Protein AF-A0A8E2JCQ0-F1 (afdb_monomer_lite)

pLDDT: mean 88.31, std 9.33, range [29.23, 96.5]

Organism: NCBI:txid1314670

InterPro domains:
  IPR028094 Restriction of telomere capping protein 4, C-terminal [PF14474] (74-192)
  IPR028094 Restriction of telomere capping protein 4, C-terminal [SM01312] (71-193)
  IPR039024 Restriction of telomere capping protein 4 [PTHR41391] (1-197)

Sequence (198 aa):
CPLCCEPVDETHLYTFVAAHPRMNIRMQSKFCHEHKKRSAALRYTELGYPVIQWHKLESRMQAHWPHVEAVLAGTTPSYFRDRLEKKVAKGEERTLFSTIMTDEFKSSTTGYFGPRGARTMMESITKQFAPQIRRLAPTDPLIASGGVSNFVQAVLVPELASRLVGEDMGVGGERARELLGESGRIGNLVNEEEDDAI

Structure (mmCIF, N/CA/C/O backbone):
data_AF-A0A8E2JCQ0-F1
#
_entry.id   AF-A0A8E2JCQ0-F1
#
loop_
_atom_site.group_PDB
_atom_site.id
_atom_site.type_symbol
_atom_site.label_atom_id
_atom_site.label_alt_id
_atom_site.label_comp_id
_atom_site.label_asym_id
_atom_site.label_entity_id
_atom_site.label_seq_id
_atom_site.pdbx_PDB_ins_code
_atom_site.Cartn_x
_atom_site.Cartn_y
_atom_site.Cartn_z
_atom_site.occupancy
_atom_site.B_iso_or_equiv
_atom_site.auth_seq_id
_atom_site.auth_comp_id
_atom_site.auth_asym_id
_atom_site.auth_atom_id
_atom_site.pdbx_PDB_model_num
ATOM 1 N N . CYS A 1 1 ? 23.043 -2.854 -17.349 1.00 84.75 1 CYS A N 1
ATOM 2 C CA . CYS A 1 1 ? 22.794 -1.436 -17.000 1.00 84.75 1 CYS A CA 1
ATOM 3 C C . CYS A 1 1 ? 24.027 -0.873 -16.292 1.00 84.75 1 CYS A C 1
ATOM 5 O O . CYS A 1 1 ? 24.517 -1.551 -15.397 1.00 84.75 1 CYS A O 1
ATOM 7 N N . PRO A 1 2 ? 24.524 0.330 -16.639 1.00 82.38 2 PRO A N 1
ATOM 8 C CA . PRO A 1 2 ? 25.720 0.908 -16.012 1.00 82.38 2 PRO A CA 1
ATOM 9 C C . PRO A 1 2 ? 25.553 1.263 -14.523 1.00 82.38 2 PRO A C 1
ATOM 11 O O . PRO A 1 2 ? 26.554 1.418 -13.837 1.00 82.38 2 PRO A O 1
ATOM 14 N N . LEU A 1 3 ? 24.317 1.380 -14.016 1.00 86.62 3 LEU A N 1
ATOM 15 C CA . LEU A 1 3 ? 24.061 1.734 -12.613 1.00 86.62 3 LEU A CA 1
ATOM 16 C C . LEU A 1 3 ? 23.713 0.546 -11.713 1.00 86.62 3 LEU A C 1
ATOM 18 O O . LEU A 1 3 ? 24.193 0.485 -10.589 1.00 86.62 3 LEU A O 1
ATOM 22 N N . CYS A 1 4 ? 22.856 -0.374 -12.164 1.00 88.25 4 CYS A N 1
ATOM 23 C CA . CYS A 1 4 ? 22.416 -1.512 -11.342 1.00 88.25 4 CYS A CA 1
ATOM 24 C C . CYS A 1 4 ? 23.046 -2.851 -11.739 1.00 88.25 4 CYS A C 1
ATOM 26 O O . CYS A 1 4 ? 22.753 -3.855 -11.104 1.00 88.25 4 CYS A O 1
ATOM 28 N N . CYS A 1 5 ? 23.875 -2.885 -12.789 1.00 87.25 5 CYS A N 1
ATOM 29 C CA . CYS A 1 5 ? 24.520 -4.099 -13.306 1.00 87.25 5 CYS A CA 1
ATOM 30 C C . CYS A 1 5 ? 23.560 -5.221 -13.759 1.00 87.25 5 CYS A C 1
ATOM 32 O O . CYS A 1 5 ? 24.012 -6.316 -14.074 1.00 87.25 5 CYS A O 1
ATOM 34 N N . GLU A 1 6 ? 22.257 -4.951 -13.867 1.00 89.12 6 GLU A N 1
ATOM 35 C CA . GLU A 1 6 ? 21.265 -5.915 -14.357 1.00 89.12 6 GLU A CA 1
ATOM 36 C C . GLU A 1 6 ? 21.278 -6.020 -15.895 1.00 89.12 6 GLU A C 1
ATOM 38 O O . GLU A 1 6 ? 21.654 -5.048 -16.577 1.00 89.12 6 GLU A O 1
ATOM 43 N N . PRO A 1 7 ? 20.880 -7.180 -16.460 1.00 88.25 7 PRO A N 1
ATOM 44 C CA . PRO A 1 7 ? 20.719 -7.343 -17.901 1.00 88.25 7 PRO A CA 1
ATOM 45 C C . PRO A 1 7 ? 19.658 -6.378 -18.439 1.00 88.25 7 PRO A C 1
ATOM 47 O O . PRO A 1 7 ? 18.670 -6.071 -17.772 1.00 88.25 7 PRO A O 1
ATOM 50 N N . VAL A 1 8 ? 19.886 -5.873 -19.649 1.00 90.00 8 VAL A N 1
ATOM 51 C CA . VAL A 1 8 ? 19.006 -4.907 -20.317 1.00 90.00 8 VAL A CA 1
ATOM 52 C C . VAL A 1 8 ? 18.671 -5.395 -21.713 1.00 90.00 8 VAL A C 1
ATOM 54 O O . VAL A 1 8 ? 19.481 -6.072 -22.338 1.00 90.00 8 VAL A O 1
ATOM 57 N N . ASP A 1 9 ? 17.496 -5.012 -22.202 1.00 89.12 9 ASP A N 1
ATOM 58 C CA . ASP A 1 9 ? 17.120 -5.219 -23.597 1.00 89.12 9 ASP A CA 1
ATOM 59 C C . ASP A 1 9 ? 18.086 -4.463 -24.528 1.00 89.12 9 ASP A C 1
ATOM 61 O O . ASP A 1 9 ? 18.274 -3.247 -24.396 1.00 89.12 9 ASP A O 1
ATOM 65 N N . GLU A 1 10 ? 18.716 -5.185 -25.457 1.00 86.94 10 GLU A N 1
ATOM 66 C CA . GLU A 1 10 ? 19.744 -4.636 -26.351 1.00 86.94 10 GLU A CA 1
ATOM 67 C C . GLU A 1 10 ? 19.177 -3.548 -27.267 1.00 86.94 10 GLU A C 1
ATOM 69 O O . GLU A 1 10 ? 19.801 -2.500 -27.457 1.00 86.94 10 GLU A O 1
ATOM 74 N N . THR A 1 11 ? 17.959 -3.753 -27.773 1.00 89.12 11 THR A N 1
ATOM 75 C CA . THR A 1 11 ? 17.267 -2.787 -28.636 1.00 89.12 11 THR A CA 1
ATOM 76 C C . THR A 1 11 ? 17.012 -1.480 -27.886 1.00 89.12 11 THR A C 1
ATOM 78 O O . THR A 1 11 ? 17.243 -0.385 -28.410 1.00 89.12 11 THR A O 1
ATOM 81 N N . HIS A 1 12 ? 16.582 -1.568 -26.628 1.00 87.69 12 HIS A N 1
ATOM 82 C CA . HIS A 1 12 ? 16.392 -0.410 -25.768 1.00 87.69 12 HIS A CA 1
ATOM 83 C C . HIS A 1 12 ? 17.700 0.329 -25.480 1.00 87.69 12 HIS A C 1
ATOM 85 O O . HIS A 1 12 ? 17.736 1.555 -25.575 1.00 87.69 12 HIS A O 1
ATOM 91 N N . LEU A 1 13 ? 18.776 -0.396 -25.161 1.00 87.31 13 LEU A N 1
ATOM 92 C CA . LEU A 1 13 ? 20.086 0.210 -24.927 1.00 87.31 13 LEU A CA 1
ATOM 93 C C . LEU A 1 13 ? 20.577 0.958 -26.172 1.00 87.31 13 LEU A C 1
ATOM 95 O O . LEU A 1 13 ? 20.980 2.117 -26.073 1.00 87.31 13 LEU A O 1
ATOM 99 N N . TYR A 1 14 ? 20.497 0.322 -27.342 1.00 88.12 14 TYR A N 1
ATOM 100 C CA . TYR A 1 14 ? 20.937 0.913 -28.603 1.00 88.12 14 TYR A CA 1
ATOM 101 C C . TYR A 1 14 ? 20.155 2.188 -28.943 1.00 88.12 14 TYR A C 1
ATOM 103 O O . TYR A 1 14 ? 20.747 3.236 -29.202 1.00 88.12 14 TYR A O 1
ATOM 111 N N . THR A 1 15 ? 18.821 2.125 -28.878 1.00 89.19 15 THR A N 1
ATOM 112 C CA . THR A 1 15 ? 17.949 3.281 -29.151 1.00 89.19 15 THR A CA 1
ATOM 113 C C . THR A 1 15 ? 18.172 4.424 -28.159 1.00 89.19 15 THR A C 1
ATOM 115 O O . THR A 1 15 ? 18.208 5.588 -28.563 1.00 89.19 15 THR A O 1
ATOM 118 N N . PHE A 1 16 ? 18.391 4.118 -26.877 1.00 87.31 16 PHE A N 1
ATOM 119 C CA . PHE A 1 16 ? 18.648 5.132 -25.855 1.00 87.31 16 PHE A CA 1
ATOM 120 C C . PHE A 1 16 ? 19.993 5.841 -26.065 1.00 87.31 16 PHE A C 1
ATOM 122 O O . PHE A 1 16 ? 20.051 7.070 -25.984 1.00 87.31 16 PHE A O 1
ATOM 129 N N . VAL A 1 17 ? 21.058 5.088 -26.368 1.00 87.56 17 VAL A N 1
ATOM 130 C CA . VAL A 1 17 ? 22.399 5.633 -26.647 1.00 87.56 17 VAL A CA 1
ATOM 131 C C . VAL A 1 17 ? 22.407 6.457 -27.936 1.00 87.56 17 VAL A C 1
ATOM 133 O O . VAL A 1 17 ? 23.018 7.523 -27.964 1.00 87.56 17 VAL A O 1
ATOM 136 N N . ALA A 1 18 ? 21.687 6.019 -28.975 1.00 87.81 18 ALA A N 1
ATOM 137 C CA . ALA A 1 18 ? 21.538 6.779 -30.216 1.00 87.81 18 ALA A CA 1
ATOM 138 C C . ALA A 1 18 ? 20.861 8.143 -29.985 1.00 87.81 18 ALA A C 1
ATOM 140 O O . ALA A 1 18 ? 21.289 9.148 -30.552 1.00 87.81 18 ALA A O 1
ATOM 141 N N . ALA A 1 19 ? 19.846 8.198 -29.115 1.00 86.50 19 ALA A N 1
ATOM 142 C CA . ALA A 1 19 ? 19.171 9.442 -28.742 1.00 86.50 19 ALA A CA 1
ATOM 143 C C . ALA A 1 19 ? 19.986 10.319 -27.767 1.00 86.50 19 ALA A C 1
ATOM 145 O O . ALA A 1 19 ? 19.810 11.537 -27.743 1.00 86.50 19 ALA A O 1
ATOM 146 N N . HIS A 1 20 ? 20.888 9.727 -26.974 1.00 83.94 20 HIS A N 1
ATOM 147 C CA . HIS A 1 20 ? 21.677 10.426 -25.952 1.00 83.94 20 HIS A CA 1
ATOM 148 C C . HIS A 1 20 ? 23.169 10.040 -26.024 1.00 83.94 20 HIS A C 1
ATOM 150 O O . HIS A 1 20 ? 23.660 9.304 -25.163 1.00 83.94 20 HIS A O 1
ATOM 156 N N . PRO A 1 21 ? 23.941 10.591 -26.986 1.00 76.56 21 PRO A N 1
ATOM 157 C CA . PRO A 1 21 ? 25.343 10.209 -27.208 1.00 76.56 21 PRO A CA 1
ATOM 158 C C .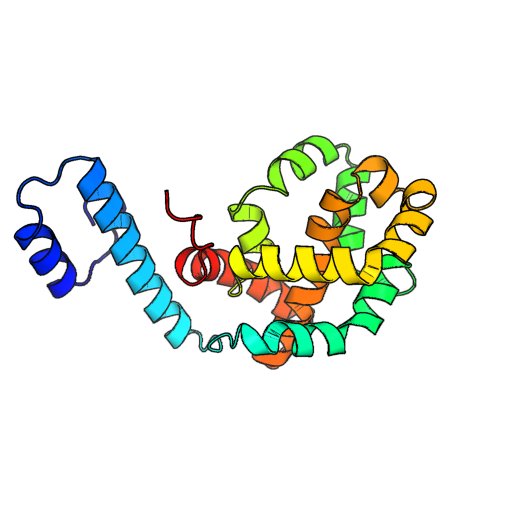 PRO A 1 21 ? 26.272 10.466 -26.010 1.00 76.56 21 PRO A C 1
ATOM 160 O O . PRO A 1 21 ? 27.333 9.858 -25.890 1.00 76.56 21 PRO A O 1
ATOM 163 N N . ARG A 1 22 ? 25.890 11.382 -25.107 1.00 80.56 22 ARG A N 1
ATOM 164 C CA . ARG A 1 22 ? 26.590 11.652 -23.844 1.00 80.56 22 ARG A CA 1
ATOM 165 C C . ARG A 1 22 ? 25.758 11.162 -22.660 1.00 80.56 22 ARG A C 1
ATOM 167 O O . ARG A 1 22 ? 24.903 11.885 -22.151 1.00 80.56 22 ARG A O 1
ATOM 174 N N . MET A 1 23 ? 26.063 9.960 -22.174 1.00 77.81 23 MET A N 1
ATOM 175 C CA . MET A 1 23 ? 25.462 9.398 -20.960 1.00 77.81 23 MET A CA 1
ATOM 176 C C . MET A 1 23 ? 26.075 9.992 -19.682 1.00 77.81 23 MET A C 1
ATOM 178 O O . MET A 1 23 ? 26.856 9.347 -18.981 1.00 77.81 23 MET A O 1
ATOM 182 N N . ASN A 1 24 ? 25.711 11.234 -19.356 1.00 86.94 24 ASN A N 1
ATOM 183 C CA . ASN A 1 24 ? 25.977 11.786 -18.024 1.00 86.94 24 ASN A CA 1
ATOM 184 C C . ASN A 1 24 ? 25.185 11.023 -16.938 1.00 86.94 24 ASN A C 1
ATOM 186 O O . ASN A 1 24 ? 24.293 10.232 -17.250 1.00 86.94 24 ASN A O 1
ATOM 190 N N . ILE A 1 25 ? 25.485 11.272 -15.658 1.00 86.75 25 ILE A N 1
ATOM 191 C CA . ILE A 1 25 ? 24.853 10.569 -14.524 1.00 86.75 25 ILE A CA 1
ATOM 192 C C . ILE A 1 25 ? 23.317 10.630 -14.602 1.00 86.75 25 ILE A C 1
ATOM 194 O O . ILE A 1 25 ? 22.659 9.611 -14.427 1.00 86.75 25 ILE A O 1
ATOM 198 N N . ARG A 1 26 ? 22.737 11.784 -14.963 1.00 87.31 26 ARG A N 1
ATOM 199 C CA . ARG A 1 26 ? 21.279 11.946 -15.112 1.00 87.31 26 ARG A CA 1
ATOM 200 C C . ARG A 1 26 ? 20.699 11.027 -16.192 1.00 87.31 26 ARG A C 1
ATOM 202 O O . ARG A 1 26 ? 19.647 10.429 -15.982 1.00 87.31 26 ARG A O 1
ATOM 209 N N . MET A 1 27 ? 21.366 10.906 -17.338 1.00 87.31 27 MET A N 1
ATOM 210 C CA . MET A 1 27 ? 20.931 10.014 -18.418 1.00 87.31 27 MET A CA 1
ATOM 211 C C . MET A 1 27 ? 21.094 8.542 -18.042 1.00 87.31 27 MET A C 1
ATOM 213 O O . MET A 1 27 ? 20.217 7.741 -18.350 1.00 87.31 27 MET A O 1
ATOM 217 N N . GLN A 1 28 ? 22.158 8.190 -17.317 1.00 88.06 28 GLN A N 1
ATOM 218 C CA . GLN A 1 28 ? 22.329 6.835 -16.788 1.00 88.06 28 GLN A CA 1
ATOM 219 C C . GLN A 1 28 ? 21.225 6.484 -15.782 1.00 88.06 28 GLN A C 1
ATOM 221 O O . GLN A 1 28 ? 20.685 5.382 -15.845 1.00 88.06 28 GLN A O 1
ATOM 226 N N . SER A 1 29 ? 20.837 7.416 -14.902 1.00 88.75 29 SER A N 1
ATOM 227 C CA . SER A 1 29 ? 19.707 7.245 -13.977 1.00 88.75 29 SER A CA 1
ATOM 228 C C . SER A 1 29 ? 18.390 7.067 -14.722 1.00 88.75 29 SER A C 1
ATOM 230 O O . SER A 1 29 ? 17.637 6.154 -14.398 1.00 88.75 29 SER A O 1
ATOM 232 N N . LYS A 1 30 ? 18.146 7.870 -15.765 1.00 89.06 30 LYS A N 1
ATOM 233 C CA . LYS A 1 30 ? 16.957 7.745 -16.616 1.00 89.06 30 LYS A CA 1
ATOM 234 C C . LYS A 1 30 ? 16.896 6.383 -17.316 1.00 89.06 30 LYS A C 1
ATOM 236 O O . LYS A 1 30 ? 15.887 5.697 -17.212 1.00 89.06 30 LYS A O 1
ATOM 241 N N . PHE A 1 31 ? 17.987 5.948 -17.945 1.00 90.69 31 PHE A N 1
ATOM 242 C CA . PHE A 1 31 ? 18.073 4.615 -18.547 1.00 90.69 31 PHE A CA 1
ATOM 243 C C . PHE A 1 31 ? 17.888 3.500 -17.508 1.00 90.69 31 PHE A C 1
ATOM 245 O O . PHE A 1 31 ? 17.235 2.485 -17.759 1.00 90.69 31 PHE A O 1
ATOM 252 N N . CYS A 1 32 ? 18.457 3.683 -16.313 1.00 90.12 32 CYS A N 1
ATOM 253 C CA . CYS A 1 32 ? 18.298 2.742 -15.214 1.00 90.12 32 CYS A CA 1
ATOM 254 C C . CYS A 1 32 ? 16.822 2.596 -14.811 1.00 90.12 32 CYS A C 1
ATOM 256 O O . CYS A 1 32 ? 16.338 1.483 -14.635 1.00 90.12 32 CYS A O 1
ATOM 258 N N . HIS A 1 33 ? 16.098 3.710 -14.731 1.00 89.31 33 HIS A N 1
ATOM 259 C CA . HIS A 1 33 ? 14.664 3.719 -14.455 1.00 89.31 33 HIS A CA 1
ATOM 260 C C . HIS A 1 33 ? 13.854 3.044 -15.568 1.00 89.31 33 HIS A C 1
ATOM 262 O O . HIS A 1 33 ? 13.066 2.137 -15.307 1.00 89.31 33 HIS A O 1
ATOM 268 N N . GLU A 1 34 ? 14.098 3.422 -16.826 1.00 89.19 34 GLU A N 1
ATOM 269 C CA . GLU A 1 34 ? 13.345 2.919 -17.981 1.00 89.19 34 GLU A CA 1
ATOM 270 C C . GLU A 1 34 ? 13.495 1.404 -18.174 1.00 89.19 34 GLU A C 1
ATOM 272 O O . GLU A 1 34 ? 12.488 0.711 -18.351 1.00 89.19 34 GLU A O 1
ATOM 277 N N . HIS A 1 35 ? 14.713 0.851 -18.094 1.00 91.25 35 HIS A N 1
ATOM 278 C CA . HIS A 1 35 ? 14.871 -0.599 -18.242 1.00 91.25 35 HIS A CA 1
ATOM 279 C C . HIS A 1 35 ? 14.278 -1.361 -17.048 1.00 91.25 35 HIS A C 1
ATOM 281 O O . HIS A 1 35 ? 13.688 -2.417 -17.258 1.00 91.25 35 HIS A O 1
ATOM 287 N N . LYS A 1 36 ? 14.360 -0.829 -15.817 1.00 89.94 36 LYS A N 1
ATOM 288 C CA . LYS A 1 36 ? 13.708 -1.442 -14.648 1.00 89.94 36 LYS A CA 1
ATOM 289 C C . LYS A 1 36 ? 12.199 -1.491 -14.818 1.00 89.94 36 LYS A C 1
ATOM 291 O O . LYS A 1 36 ? 11.599 -2.523 -14.533 1.00 89.94 36 LYS A O 1
ATOM 296 N N . LYS A 1 37 ? 11.594 -0.422 -15.339 1.00 89.81 37 LYS A N 1
ATOM 297 C CA . LYS A 1 37 ? 10.161 -0.372 -15.648 1.00 89.81 37 LYS A CA 1
ATOM 298 C C . LYS A 1 37 ? 9.765 -1.416 -16.694 1.00 89.81 37 LYS A C 1
ATOM 300 O O . LYS A 1 37 ? 8.773 -2.116 -16.511 1.00 89.81 37 LYS A O 1
ATOM 305 N N . ARG A 1 38 ? 10.573 -1.595 -17.745 1.00 89.62 38 ARG A N 1
ATOM 306 C CA . ARG A 1 38 ? 10.363 -2.650 -18.757 1.00 89.62 38 ARG A CA 1
ATOM 307 C C . ARG A 1 38 ? 10.477 -4.052 -18.160 1.00 89.62 38 ARG A C 1
ATOM 309 O O . ARG A 1 38 ? 9.570 -4.858 -18.338 1.00 89.62 38 ARG A O 1
ATOM 316 N N . SER A 1 39 ? 11.545 -4.326 -17.414 1.00 90.56 39 SER A N 1
ATOM 317 C CA . SER A 1 39 ? 11.737 -5.612 -16.735 1.00 90.56 39 SER A CA 1
ATOM 318 C C . SER A 1 39 ? 10.609 -5.898 -15.741 1.00 90.56 39 SER A C 1
ATOM 320 O O . SER A 1 39 ? 10.127 -7.023 -15.663 1.00 90.56 39 SER A O 1
ATOM 322 N N . ALA A 1 40 ? 10.138 -4.882 -15.014 1.00 89.81 40 ALA A N 1
ATOM 323 C CA . ALA A 1 40 ? 9.001 -5.008 -14.112 1.00 89.81 40 ALA A CA 1
ATOM 324 C C . ALA A 1 40 ? 7.701 -5.320 -14.864 1.00 89.81 40 ALA A C 1
ATOM 326 O O . ALA A 1 40 ? 6.965 -6.191 -14.419 1.00 89.81 40 ALA A O 1
ATOM 327 N N . ALA A 1 41 ? 7.436 -4.686 -16.011 1.00 89.00 41 ALA A N 1
ATOM 328 C CA . ALA A 1 41 ? 6.255 -4.968 -16.831 1.00 89.00 41 ALA A CA 1
ATOM 329 C C . ALA A 1 41 ? 6.256 -6.397 -17.412 1.00 89.00 41 ALA A C 1
ATOM 331 O O . ALA A 1 41 ? 5.213 -7.056 -17.444 1.00 89.00 41 A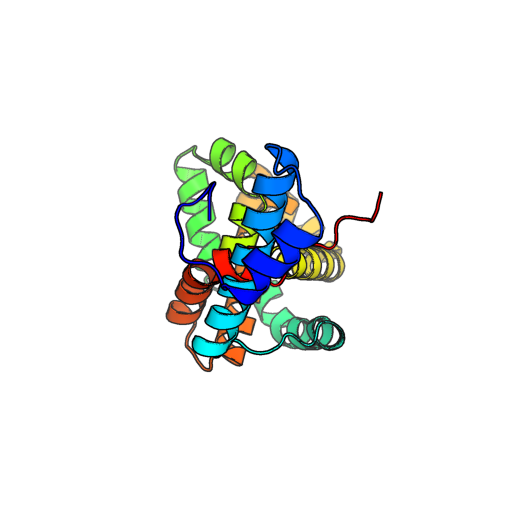LA A O 1
ATOM 332 N N . LEU A 1 42 ? 7.427 -6.905 -17.812 1.00 89.56 42 LEU A N 1
ATOM 333 C CA . LEU A 1 42 ? 7.580 -8.303 -18.228 1.00 89.56 42 LEU A CA 1
ATOM 334 C C . LEU A 1 42 ? 7.268 -9.247 -17.065 1.00 89.56 42 LEU A C 1
ATOM 336 O O . LEU A 1 42 ? 6.369 -10.076 -17.176 1.00 89.56 42 LEU A O 1
ATOM 340 N N . ARG A 1 43 ? 7.913 -9.039 -15.910 1.00 90.50 43 ARG A N 1
ATOM 341 C CA . ARG A 1 43 ? 7.669 -9.850 -14.707 1.00 90.50 43 ARG A CA 1
ATOM 342 C C . ARG A 1 43 ? 6.226 -9.766 -14.216 1.00 90.50 43 ARG A C 1
ATOM 344 O O . ARG A 1 43 ? 5.697 -10.757 -13.733 1.00 90.50 43 ARG A O 1
ATOM 351 N N . TYR A 1 44 ? 5.583 -8.607 -14.340 1.00 90.81 44 TYR A N 1
ATOM 352 C CA . TYR A 1 44 ? 4.169 -8.416 -14.010 1.00 90.81 44 TYR A CA 1
ATOM 353 C C . TYR A 1 44 ? 3.283 -9.371 -14.815 1.00 90.81 44 TYR A C 1
ATOM 355 O O . TYR A 1 44 ? 2.390 -10.011 -14.265 1.00 90.81 44 TYR A O 1
ATOM 363 N N . THR A 1 45 ? 3.584 -9.495 -16.109 1.00 91.06 45 THR A N 1
ATOM 364 C CA . THR A 1 45 ? 2.872 -10.379 -17.034 1.00 91.06 45 THR A CA 1
ATOM 365 C C . THR A 1 45 ? 3.203 -11.849 -16.767 1.00 91.06 45 THR A C 1
ATOM 367 O O . THR A 1 45 ? 2.297 -12.673 -16.711 1.00 91.06 45 THR A O 1
ATOM 370 N N . GLU A 1 46 ? 4.479 -12.184 -16.542 1.00 91.62 46 GLU A N 1
ATOM 371 C CA . GLU A 1 46 ? 4.932 -13.551 -16.221 1.00 91.62 46 GLU A CA 1
ATOM 372 C C . GLU A 1 46 ? 4.316 -14.093 -14.925 1.00 91.62 46 GLU A C 1
ATOM 374 O O . GLU A 1 46 ? 3.975 -15.270 -14.845 1.00 91.62 46 GLU A O 1
ATOM 379 N N . LEU A 1 47 ? 4.153 -13.233 -13.914 1.00 89.62 47 LEU A N 1
ATOM 380 C CA . LEU A 1 47 ? 3.522 -13.575 -12.635 1.00 89.62 47 LEU A CA 1
ATOM 381 C C . LEU A 1 47 ? 1.987 -13.596 -12.711 1.00 89.62 47 LEU A C 1
ATOM 383 O O . LEU A 1 47 ? 1.336 -13.950 -11.730 1.00 89.62 47 LEU A O 1
ATOM 387 N N . GLY A 1 48 ? 1.411 -13.234 -13.861 1.00 90.25 48 GLY A N 1
ATOM 388 C CA . GLY A 1 48 ? -0.027 -13.288 -14.101 1.00 90.25 48 GLY A CA 1
ATOM 389 C C . GLY A 1 48 ? -0.833 -12.236 -13.340 1.00 90.25 48 GLY A C 1
ATOM 390 O O . GLY A 1 48 ? -2.020 -12.452 -13.102 1.00 90.25 48 GLY A O 1
ATOM 391 N N . TYR A 1 49 ? -0.227 -11.110 -12.945 1.00 91.69 49 TYR A N 1
ATOM 392 C CA . TYR A 1 49 ? -0.976 -10.039 -12.288 1.00 91.69 49 TYR A CA 1
ATOM 393 C C . TYR A 1 49 ? -1.979 -9.400 -13.263 1.00 91.69 49 TYR A C 1
ATOM 395 O O . TYR A 1 49 ? -1.661 -9.186 -14.438 1.00 91.69 49 TYR A O 1
ATOM 403 N N . PRO A 1 50 ? -3.201 -9.080 -12.809 1.00 91.31 50 PRO A N 1
ATOM 404 C CA . PRO A 1 50 ? -4.249 -8.592 -13.694 1.00 91.31 50 PRO A CA 1
ATOM 405 C C . PRO A 1 50 ? -4.010 -7.143 -14.104 1.00 91.31 50 PRO A C 1
ATOM 407 O O . PRO A 1 50 ? -3.654 -6.300 -13.288 1.00 91.31 50 PRO A O 1
ATOM 410 N N . VAL A 1 51 ? -4.327 -6.800 -15.351 1.00 89.06 51 VAL A N 1
ATOM 411 C CA . VAL A 1 51 ? -4.326 -5.396 -15.783 1.00 89.06 51 VAL A CA 1
ATOM 412 C C . VAL A 1 51 ? -5.399 -4.617 -15.014 1.00 89.06 51 VAL A C 1
ATOM 414 O O . VAL A 1 51 ? -6.600 -4.860 -15.165 1.00 89.06 51 VAL A O 1
ATOM 417 N N . ILE A 1 52 ? -4.967 -3.656 -14.194 1.00 89.50 52 ILE A N 1
ATOM 418 C CA . ILE A 1 52 ? -5.85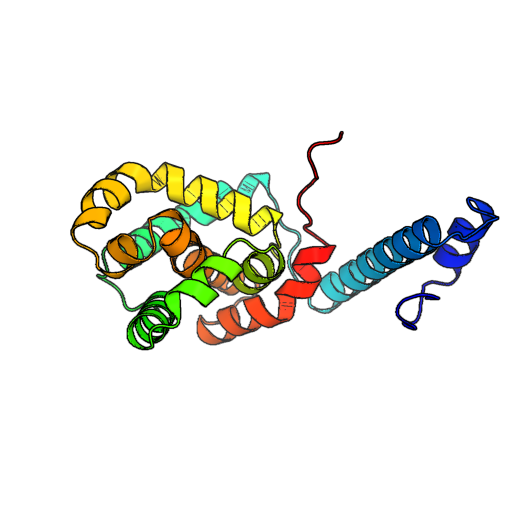7 -2.885 -13.322 1.00 89.50 52 ILE A CA 1
ATOM 419 C C . ILE A 1 52 ? -6.726 -1.938 -14.154 1.00 89.50 52 ILE A C 1
ATOM 421 O O . ILE A 1 52 ? -6.258 -0.978 -14.766 1.00 89.50 52 ILE A O 1
ATOM 425 N N . GLN A 1 53 ? -8.037 -2.166 -14.114 1.00 90.69 53 GLN A N 1
ATOM 426 C CA . GLN A 1 53 ? -9.028 -1.252 -14.676 1.00 90.69 53 GLN A CA 1
ATOM 427 C C . GLN A 1 53 ? -9.343 -0.149 -13.658 1.00 90.69 53 GLN A C 1
ATOM 429 O O . GLN A 1 53 ? -10.323 -0.243 -12.922 1.00 90.69 53 GLN A O 1
ATOM 434 N N . TRP A 1 54 ? -8.516 0.901 -13.620 1.00 89.31 54 TRP A N 1
ATOM 435 C CA . TRP A 1 54 ? -8.607 1.992 -12.633 1.00 89.31 54 TRP A CA 1
ATOM 436 C C . TRP A 1 54 ? -10.007 2.606 -12.503 1.00 89.31 54 TRP A C 1
ATOM 438 O O . TRP A 1 54 ? -10.474 2.841 -11.395 1.00 89.31 54 TRP A O 1
ATOM 448 N N . HIS A 1 55 ? -10.718 2.779 -13.618 1.00 88.69 55 HIS A N 1
ATOM 449 C CA . HIS A 1 55 ? -12.085 3.311 -13.637 1.00 88.69 55 HIS A CA 1
ATOM 450 C C . HIS A 1 55 ? -13.123 2.408 -12.941 1.00 88.69 55 HIS A C 1
ATOM 452 O O . HIS A 1 55 ? -14.173 2.892 -12.540 1.00 88.69 55 HIS A O 1
ATOM 458 N N . LYS A 1 56 ? -12.849 1.104 -12.788 1.00 91.00 56 LYS A N 1
ATOM 459 C CA . LYS A 1 56 ? -13.707 0.153 -12.054 1.00 91.00 56 LYS A CA 1
ATOM 460 C C . LYS A 1 56 ? -13.236 -0.096 -10.627 1.00 91.00 56 LYS A C 1
ATOM 462 O O . LYS A 1 56 ? -13.941 -0.765 -9.873 1.00 91.00 56 LYS A O 1
ATOM 467 N N . LEU A 1 57 ? -12.053 0.398 -10.257 1.00 91.00 57 LEU A N 1
ATOM 468 C CA . LEU A 1 57 ? -11.472 0.135 -8.944 1.00 91.00 57 LEU A CA 1
ATOM 469 C C . LEU A 1 57 ? -12.394 0.639 -7.831 1.00 91.00 57 LEU A C 1
ATOM 471 O O . LEU A 1 57 ? -12.591 -0.073 -6.856 1.00 91.00 57 LEU A O 1
ATOM 475 N N . GLU A 1 58 ? -13.038 1.796 -8.006 1.00 89.94 58 GLU A N 1
ATOM 476 C CA . GLU A 1 58 ? -13.996 2.327 -7.028 1.00 89.94 58 GLU A CA 1
ATOM 477 C C . GLU A 1 58 ? -15.162 1.367 -6.763 1.00 89.94 58 GLU A C 1
ATOM 479 O O . GLU A 1 58 ? -15.433 1.036 -5.609 1.00 89.94 58 GLU A O 1
ATOM 484 N N . SER A 1 59 ? -15.796 0.834 -7.809 1.00 91.94 59 SER A N 1
ATOM 485 C CA . SER A 1 59 ? -16.882 -0.144 -7.661 1.00 91.94 59 SER A CA 1
ATOM 486 C C . SER A 1 59 ? -16.414 -1.441 -6.998 1.00 91.94 59 SER A C 1
ATOM 488 O O . SER A 1 59 ? -17.143 -2.020 -6.195 1.00 91.94 59 SER A O 1
ATOM 490 N N . ARG A 1 60 ? -15.185 -1.889 -7.289 1.00 94.50 60 ARG A N 1
ATOM 491 C CA . ARG A 1 60 ? -14.594 -3.058 -6.619 1.00 94.50 60 ARG A CA 1
ATOM 492 C C . ARG A 1 60 ? -14.370 -2.798 -5.134 1.00 94.50 60 ARG A C 1
ATOM 494 O O . ARG A 1 60 ? -14.702 -3.640 -4.311 1.00 94.50 60 ARG A O 1
ATOM 501 N N . MET A 1 61 ? -13.846 -1.626 -4.783 1.00 94.69 61 MET A N 1
ATOM 502 C CA . MET A 1 61 ? -13.639 -1.242 -3.389 1.00 94.69 61 MET A CA 1
ATOM 503 C C . MET A 1 61 ? -14.965 -1.172 -2.621 1.00 94.69 61 MET A C 1
ATOM 505 O O . MET A 1 61 ? -15.040 -1.644 -1.489 1.00 94.69 61 MET A O 1
ATOM 509 N N . GLN A 1 62 ? -16.029 -0.670 -3.258 1.00 94.00 62 GLN A N 1
ATOM 510 C CA . GLN A 1 62 ? -17.362 -0.589 -2.656 1.00 94.00 62 GLN A CA 1
ATOM 511 C C . GLN A 1 62 ? -17.915 -1.942 -2.203 1.00 94.00 62 GLN A C 1
ATOM 513 O O . GLN A 1 62 ? -18.540 -2.015 -1.144 1.00 94.00 62 GLN A O 1
ATOM 518 N N . ALA A 1 63 ? -17.632 -3.017 -2.942 1.00 95.19 63 ALA A N 1
ATOM 519 C CA . ALA A 1 63 ? -18.032 -4.368 -2.549 1.00 95.19 63 ALA A CA 1
ATOM 520 C C . ALA A 1 63 ? -17.420 -4.806 -1.200 1.00 95.19 63 ALA A C 1
ATOM 522 O O . ALA A 1 63 ? -17.997 -5.638 -0.501 1.00 95.19 63 ALA A O 1
ATOM 523 N N . HIS A 1 64 ? -16.293 -4.207 -0.795 1.00 95.88 64 HIS A N 1
ATOM 524 C CA . HIS A 1 64 ? -15.564 -4.531 0.438 1.00 95.88 64 HIS A CA 1
ATOM 525 C C . HIS A 1 64 ? -15.809 -3.560 1.595 1.00 95.88 64 HIS A C 1
ATOM 527 O O . HIS A 1 64 ? -15.308 -3.790 2.698 1.00 95.88 64 HIS A O 1
ATOM 533 N N . TRP A 1 65 ? -16.602 -2.502 1.401 1.00 95.44 65 TRP A N 1
ATOM 534 C CA . TRP A 1 65 ? -16.925 -1.531 2.455 1.00 95.44 65 TRP A CA 1
ATOM 535 C C . TRP A 1 65 ? -17.484 -2.131 3.743 1.00 95.44 65 TRP A C 1
ATOM 537 O O . TRP A 1 65 ? -17.003 -1.719 4.799 1.00 95.44 65 TRP A O 1
ATOM 547 N N . PRO A 1 66 ? -18.383 -3.134 3.717 1.00 95.81 66 PRO A N 1
ATOM 548 C CA . PRO A 1 66 ? -18.850 -3.760 4.953 1.00 95.81 66 PRO A CA 1
ATOM 549 C C . PRO A 1 66 ? -17.709 -4.361 5.783 1.00 95.81 66 PRO A C 1
ATOM 551 O O . PRO A 1 66 ? -17.715 -4.282 7.009 1.00 95.81 66 PRO A O 1
ATOM 554 N N . HIS A 1 67 ? -16.693 -4.930 5.127 1.00 94.56 67 HIS A N 1
ATOM 555 C CA . HIS A 1 67 ? -15.540 -5.470 5.835 1.00 94.56 67 HIS A CA 1
ATOM 556 C C . HIS A 1 67 ? -14.614 -4.374 6.366 1.00 94.56 67 HIS A C 1
ATOM 558 O O . HIS A 1 67 ? -14.188 -4.448 7.516 1.00 94.56 67 HIS A O 1
ATOM 564 N N . VAL A 1 68 ? -14.315 -3.354 5.556 1.00 96.06 68 VAL A N 1
ATOM 565 C CA . VAL A 1 68 ? -13.479 -2.220 5.989 1.00 96.06 68 VAL A CA 1
ATOM 566 C C . VAL A 1 68 ? -14.121 -1.509 7.183 1.00 96.06 68 VAL A C 1
ATOM 568 O O . VAL A 1 68 ? -13.427 -1.164 8.138 1.0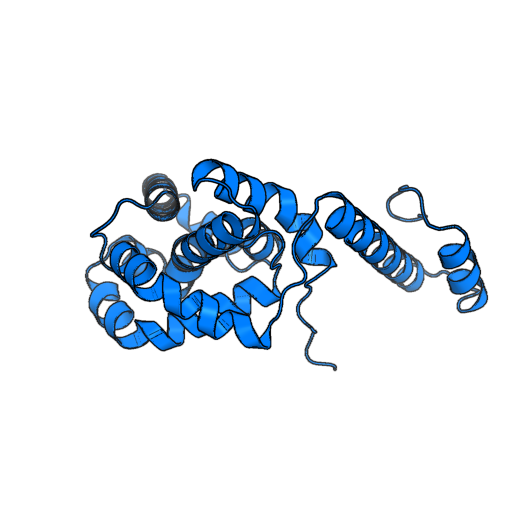0 96.06 68 VAL A O 1
ATOM 571 N N . GLU A 1 69 ? -15.447 -1.361 7.179 1.00 95.31 69 GLU A N 1
ATOM 572 C CA . GLU A 1 69 ? -16.199 -0.820 8.311 1.00 95.31 69 GLU A CA 1
ATOM 573 C C . GLU A 1 69 ? -16.087 -1.705 9.555 1.00 95.31 69 GLU A C 1
ATOM 575 O O . GLU A 1 69 ? -15.859 -1.190 10.649 1.00 95.31 69 GLU A O 1
ATOM 580 N N . ALA A 1 70 ? -16.190 -3.028 9.400 1.00 94.88 70 ALA A N 1
ATOM 581 C CA . ALA A 1 70 ? -16.047 -3.966 10.510 1.00 94.88 70 ALA A CA 1
ATOM 582 C C . ALA A 1 70 ? -14.639 -3.927 11.134 1.00 94.88 70 ALA A C 1
ATOM 584 O O . ALA A 1 70 ? -14.498 -3.963 12.358 1.00 94.88 70 ALA A O 1
ATOM 585 N N . VAL A 1 71 ? -13.590 -3.786 10.315 1.00 95.19 71 VAL A N 1
ATOM 586 C CA . VAL A 1 71 ? -12.214 -3.604 10.807 1.00 95.19 71 VAL A CA 1
ATOM 587 C C . VAL A 1 71 ? -12.053 -2.261 11.518 1.00 95.19 71 VAL A C 1
ATOM 589 O O . VAL A 1 71 ? -11.475 -2.206 12.608 1.00 95.19 71 VAL A O 1
ATOM 592 N N . LEU A 1 72 ? -12.585 -1.182 10.934 1.00 93.44 72 LEU A N 1
ATOM 593 C CA . LEU A 1 72 ? -12.560 0.156 11.527 1.00 93.44 72 LEU A CA 1
ATOM 594 C C . LEU A 1 72 ? -13.268 0.167 12.892 1.00 93.44 72 LEU A C 1
ATOM 596 O O . LEU A 1 72 ? -12.722 0.686 13.861 1.00 93.44 72 LEU A O 1
ATOM 600 N N . ALA A 1 73 ? -14.439 -0.463 12.992 1.00 91.25 73 ALA A N 1
ATOM 601 C CA . ALA A 1 73 ? -15.198 -0.590 14.234 1.00 91.25 73 ALA A CA 1
ATOM 602 C C . ALA A 1 73 ? -14.585 -1.582 15.242 1.00 91.25 73 ALA A C 1
ATOM 604 O O . ALA A 1 73 ? -15.049 -1.651 16.377 1.00 91.25 73 ALA A O 1
ATOM 605 N N . GLY A 1 74 ? -13.571 -2.358 14.843 1.00 89.94 74 GLY A N 1
ATOM 606 C CA . GLY A 1 74 ? -12.954 -3.383 15.689 1.00 89.94 74 GLY A CA 1
ATOM 607 C C . GLY A 1 74 ? -13.856 -4.590 15.957 1.00 89.94 74 GLY A C 1
ATOM 608 O O . GLY A 1 74 ? -13.628 -5.322 16.914 1.00 89.94 74 GLY A O 1
ATOM 609 N N . THR A 1 75 ? -14.886 -4.807 15.136 1.00 91.62 75 THR A N 1
ATOM 610 C CA . THR A 1 75 ? -15.842 -5.915 15.299 1.00 91.62 75 THR A CA 1
ATOM 611 C C . THR A 1 75 ? -15.387 -7.199 14.610 1.00 91.62 75 THR A C 1
ATOM 613 O O . THR A 1 75 ? -15.998 -8.248 14.794 1.00 91.62 75 THR A O 1
ATOM 616 N N . THR A 1 76 ? -14.326 -7.138 13.802 1.00 93.12 76 THR A N 1
ATOM 617 C CA . THR A 1 76 ? -13.720 -8.290 13.123 1.00 93.12 76 THR A CA 1
ATOM 618 C C . THR A 1 76 ? -12.209 -8.309 13.371 1.00 93.12 76 THR A C 1
ATOM 620 O O . THR A 1 76 ? -11.590 -7.241 13.348 1.00 93.12 76 THR A O 1
ATOM 623 N N . PRO A 1 77 ? -11.593 -9.492 13.576 1.00 91.31 77 PRO A N 1
ATOM 624 C CA . PRO A 1 77 ? -10.141 -9.616 13.679 1.00 91.31 77 PRO A CA 1
ATOM 625 C C . PRO A 1 77 ? -9.431 -9.087 12.428 1.00 91.31 77 PRO A C 1
ATOM 627 O O . PRO A 1 77 ? -9.856 -9.362 11.305 1.00 91.31 77 PRO A O 1
ATOM 630 N N . SER A 1 78 ? -8.331 -8.361 12.620 1.00 94.38 78 SER A N 1
ATOM 631 C CA . SER A 1 78 ? -7.544 -7.773 11.535 1.00 94.38 78 SER A CA 1
ATOM 632 C C . SER A 1 78 ? -6.060 -7.987 11.792 1.00 94.38 78 SER A C 1
ATOM 634 O O . SER A 1 78 ? -5.508 -7.511 12.783 1.00 94.38 78 SER A O 1
ATOM 636 N N . TYR A 1 79 ? -5.393 -8.653 10.847 1.00 93.69 79 TYR A N 1
ATOM 637 C CA . TYR A 1 79 ? -3.952 -8.901 10.924 1.00 93.69 79 TYR A CA 1
ATOM 638 C C . TYR A 1 79 ? -3.165 -7.588 10.995 1.00 93.69 79 TYR A C 1
ATOM 640 O O . TYR A 1 79 ? -2.194 -7.464 11.745 1.00 93.69 79 TYR A O 1
ATOM 648 N N . PHE A 1 80 ? -3.577 -6.593 10.206 1.00 93.50 80 PHE A N 1
ATOM 649 C CA . PHE A 1 80 ? -2.879 -5.314 10.147 1.00 93.50 80 PHE A CA 1
ATOM 650 C C . PHE A 1 80 ? -3.119 -4.468 11.400 1.00 93.50 80 PHE A C 1
ATOM 652 O O . PHE A 1 80 ? -2.188 -3.798 11.855 1.00 93.50 80 PHE A O 1
ATOM 659 N N . ARG A 1 81 ? -4.311 -4.559 12.004 1.00 93.88 81 ARG A N 1
ATOM 660 C CA . ARG A 1 81 ? -4.617 -3.934 13.296 1.00 93.88 81 ARG A CA 1
ATOM 661 C C . ARG A 1 81 ? -3.768 -4.532 14.417 1.00 93.88 81 ARG A C 1
ATOM 663 O O . ARG A 1 81 ? -3.082 -3.778 15.101 1.00 93.88 81 ARG A O 1
ATOM 670 N N . ASP A 1 82 ? -3.708 -5.859 14.519 1.00 94.06 82 ASP A N 1
ATOM 671 C CA . ASP A 1 82 ? -2.880 -6.558 15.514 1.00 94.06 82 ASP A CA 1
ATOM 672 C C . ASP A 1 82 ? -1.392 -6.217 15.346 1.00 94.06 82 ASP A C 1
ATOM 674 O O . ASP A 1 82 ? -0.639 -6.066 16.312 1.00 94.06 82 ASP A O 1
ATOM 678 N N . ARG A 1 83 ? -0.932 -6.090 14.094 1.00 91.88 83 ARG A N 1
ATOM 679 C CA . ARG A 1 83 ? 0.445 -5.694 13.783 1.00 91.88 83 ARG A CA 1
ATOM 680 C C . ARG A 1 83 ? 0.735 -4.261 14.225 1.00 91.88 83 ARG A C 1
ATOM 682 O O . ARG A 1 83 ? 1.825 -4.008 14.739 1.00 91.88 83 ARG A O 1
ATOM 689 N N . LEU A 1 84 ? -0.204 -3.337 14.013 1.00 90.94 84 LEU A N 1
ATOM 690 C CA . LEU A 1 84 ? -0.083 -1.951 14.462 1.00 90.94 84 LEU A CA 1
ATOM 691 C C . LEU A 1 84 ? -0.066 -1.879 15.992 1.00 90.94 84 LEU A C 1
ATOM 693 O O . LEU A 1 84 ? 0.834 -1.262 16.555 1.00 90.94 84 LEU A O 1
ATOM 697 N N . GLU A 1 85 ? -0.986 -2.573 16.658 1.00 92.00 85 GLU A N 1
ATOM 698 C CA . GLU A 1 85 ? -1.064 -2.631 18.119 1.00 92.00 85 GLU A CA 1
ATOM 699 C C . GLU A 1 85 ? 0.233 -3.160 18.738 1.00 92.00 85 GLU A C 1
ATOM 701 O O . GLU A 1 85 ? 0.787 -2.534 19.639 1.00 92.00 85 GLU A O 1
ATOM 706 N N . LYS A 1 86 ? 0.801 -4.242 18.191 1.00 91.19 86 LYS A N 1
ATOM 707 C CA . LYS A 1 86 ? 2.099 -4.775 18.639 1.00 91.19 86 LYS A CA 1
ATOM 708 C C . LYS A 1 86 ? 3.245 -3.775 18.486 1.00 91.19 86 LYS A C 1
ATOM 710 O O . LYS A 1 86 ? 4.150 -3.781 19.315 1.00 91.19 86 LYS A O 1
ATOM 715 N N . LYS A 1 87 ? 3.249 -2.953 17.432 1.00 87.19 87 LYS A N 1
ATOM 716 C CA . LYS A 1 87 ? 4.286 -1.927 17.229 1.00 87.19 87 LYS A CA 1
ATOM 717 C C . LYS A 1 87 ? 4.125 -0.756 18.194 1.00 87.19 87 LYS A C 1
ATOM 719 O O . LYS A 1 87 ? 5.116 -0.319 18.771 1.00 87.19 87 LYS A O 1
ATOM 724 N N . VAL A 1 88 ? 2.891 -0.305 18.417 1.00 87.06 88 VAL A N 1
ATOM 725 C CA . VAL A 1 88 ? 2.578 0.745 19.400 1.00 87.06 88 VAL A CA 1
ATOM 726 C C . VAL A 1 88 ? 2.911 0.272 20.818 1.00 87.06 88 VAL A C 1
ATOM 728 O O . VAL A 1 88 ? 3.562 0.986 21.571 1.00 87.06 88 VAL A O 1
ATOM 731 N N . ALA A 1 89 ? 2.577 -0.972 21.170 1.00 87.06 89 ALA A N 1
ATOM 732 C CA . ALA A 1 89 ? 2.903 -1.550 22.476 1.00 87.06 89 ALA A CA 1
ATOM 733 C C . ALA A 1 89 ? 4.418 -1.661 22.741 1.00 87.06 89 ALA A C 1
ATOM 735 O O . ALA A 1 89 ? 4.841 -1.703 23.894 1.00 87.06 89 ALA A O 1
ATOM 736 N N . LYS A 1 90 ? 5.241 -1.710 21.686 1.00 86.94 90 LYS A N 1
ATOM 737 C CA . LYS A 1 90 ? 6.708 -1.756 21.775 1.00 86.94 90 LYS A CA 1
ATOM 738 C C . LYS A 1 90 ? 7.378 -0.379 21.835 1.00 86.94 90 LYS A C 1
ATOM 740 O O . LYS A 1 90 ? 8.598 -0.331 21.963 1.00 86.94 90 LYS A O 1
ATOM 745 N N . GLY A 1 91 ? 6.632 0.722 21.730 1.00 81.75 91 GLY A N 1
ATOM 746 C CA . GLY A 1 91 ? 7.226 2.061 21.646 1.00 81.75 91 GLY A CA 1
ATOM 747 C C . GLY A 1 91 ? 7.862 2.370 20.280 1.00 81.75 91 GLY A C 1
ATOM 748 O O . GLY A 1 91 ? 8.676 3.287 20.160 1.00 81.75 91 GLY A O 1
ATOM 749 N N . GLU A 1 92 ? 7.558 1.575 19.246 1.00 82.81 92 GLU A N 1
ATOM 750 C CA . GLU A 1 92 ? 8.117 1.716 17.891 1.00 82.81 92 GLU A CA 1
ATOM 751 C C . GLU A 1 92 ? 7.243 2.607 16.985 1.00 82.81 92 GLU A C 1
ATOM 753 O O . GLU A 1 92 ? 7.450 2.676 15.768 1.00 82.81 92 GLU A O 1
ATOM 758 N N . GLU A 1 93 ? 6.252 3.302 17.547 1.00 77.75 93 GLU A N 1
ATOM 759 C CA . GLU A 1 93 ? 5.271 4.081 16.796 1.00 77.75 93 GLU A CA 1
ATOM 760 C C . GLU A 1 93 ? 5.902 5.249 16.033 1.00 77.75 93 GLU A C 1
ATOM 762 O O . GLU A 1 93 ? 5.534 5.494 14.888 1.00 77.75 93 GLU A O 1
ATOM 767 N N . ARG A 1 94 ? 6.926 5.913 16.590 1.00 76.62 94 ARG A N 1
ATOM 768 C CA . ARG A 1 94 ? 7.625 7.010 15.894 1.00 76.62 94 ARG A CA 1
ATOM 769 C C . ARG A 1 94 ? 8.267 6.554 14.586 1.00 76.62 94 ARG A C 1
ATOM 771 O O . ARG A 1 94 ? 8.078 7.202 13.560 1.00 76.62 94 ARG A O 1
ATOM 778 N N . THR A 1 95 ? 8.993 5.439 14.616 1.00 79.69 95 THR A N 1
ATOM 779 C CA . THR A 1 95 ? 9.663 4.879 13.430 1.00 79.69 95 THR A CA 1
ATOM 780 C C . THR A 1 95 ? 8.650 4.320 12.430 1.00 79.69 95 THR A C 1
ATOM 782 O O . THR A 1 95 ? 8.833 4.406 11.214 1.00 79.69 95 THR A O 1
ATOM 785 N N . LEU A 1 96 ? 7.542 3.762 12.922 1.00 79.75 96 LEU A N 1
ATOM 786 C CA . LEU A 1 96 ? 6.453 3.322 12.061 1.00 79.75 96 LEU A CA 1
ATOM 787 C C . LEU A 1 96 ? 5.790 4.508 11.344 1.00 79.75 96 LEU A C 1
ATOM 789 O O . LEU A 1 96 ? 5.618 4.467 10.130 1.00 79.75 96 LEU A O 1
ATOM 793 N N . PHE A 1 97 ? 5.460 5.582 12.059 1.00 81.88 97 PHE A N 1
ATOM 794 C CA . PHE A 1 97 ? 4.811 6.751 11.464 1.00 81.88 97 PHE A CA 1
ATOM 795 C C . PHE A 1 97 ? 5.731 7.509 10.506 1.00 81.88 97 PHE A C 1
ATOM 797 O O . PHE A 1 97 ? 5.251 8.013 9.493 1.00 81.88 97 PHE A O 1
ATOM 804 N N . SER A 1 98 ? 7.047 7.527 10.749 1.00 81.06 98 SER A N 1
ATOM 805 C CA . SER A 1 98 ? 7.997 8.111 9.794 1.00 81.06 98 SER A CA 1
ATOM 806 C C . SER A 1 98 ? 8.110 7.312 8.493 1.00 81.06 98 SER A C 1
ATOM 808 O O . SER A 1 98 ? 8.482 7.872 7.468 1.00 81.06 98 SER A O 1
ATOM 810 N N . THR A 1 99 ? 7.810 6.009 8.520 1.00 84.25 99 THR A N 1
ATOM 811 C CA . THR A 1 99 ? 7.915 5.131 7.344 1.00 84.25 99 THR A CA 1
ATOM 812 C C . THR A 1 99 ? 6.589 4.931 6.617 1.00 84.25 99 THR A C 1
ATOM 814 O O . THR A 1 99 ? 6.605 4.722 5.413 1.00 84.25 99 THR A O 1
ATOM 817 N N . ILE A 1 100 ? 5.442 5.065 7.289 1.00 84.06 100 ILE A N 1
ATOM 818 C CA . ILE A 1 100 ? 4.105 4.842 6.704 1.00 84.06 100 ILE A CA 1
ATOM 819 C C . ILE A 1 100 ? 3.822 5.687 5.454 1.00 84.06 100 ILE A C 1
ATOM 821 O O . ILE A 1 100 ? 3.087 5.252 4.570 1.00 84.06 100 ILE A O 1
ATOM 825 N N . MET A 1 101 ? 4.393 6.888 5.375 1.00 78.31 101 MET A N 1
ATOM 826 C CA . MET A 1 101 ? 4.154 7.802 4.256 1.00 78.31 101 MET A CA 1
ATOM 827 C C . MET A 1 101 ? 5.131 7.619 3.091 1.00 78.31 101 MET A C 1
ATOM 829 O O . MET A 1 101 ? 4.973 8.295 2.076 1.00 78.31 101 MET A O 1
ATOM 833 N N . THR A 1 102 ? 6.124 6.729 3.202 1.00 83.25 102 THR A N 1
ATOM 834 C CA . THR A 1 102 ? 7.070 6.483 2.107 1.00 83.25 102 THR A CA 1
ATOM 835 C C . THR A 1 102 ? 6.423 5.646 1.008 1.00 83.25 102 THR A C 1
ATOM 837 O O . THR A 1 102 ? 5.594 4.773 1.273 1.00 83.25 102 THR A O 1
ATOM 840 N N . ASP A 1 103 ? 6.834 5.865 -0.240 1.00 77.12 103 ASP A N 1
ATOM 841 C CA . ASP A 1 103 ? 6.305 5.089 -1.369 1.00 77.12 103 ASP A CA 1
ATOM 842 C C . ASP A 1 103 ? 6.718 3.618 -1.305 1.00 77.12 103 ASP A C 1
ATOM 844 O O . ASP A 1 103 ? 5.978 2.748 -1.759 1.00 77.12 103 ASP A O 1
ATOM 848 N N . GLU A 1 104 ? 7.845 3.315 -0.656 1.00 79.94 104 GLU A N 1
ATOM 849 C CA . GLU A 1 104 ? 8.239 1.942 -0.342 1.00 79.94 104 GLU A CA 1
ATOM 850 C C . GLU A 1 104 ? 7.214 1.271 0.580 1.00 79.94 104 GLU A C 1
ATOM 852 O O . GLU A 1 104 ? 6.777 0.151 0.303 1.00 79.94 104 GLU A O 1
ATOM 857 N N . PHE A 1 105 ? 6.773 1.964 1.638 1.00 85.25 105 PHE A N 1
ATOM 858 C CA . PHE A 1 105 ? 5.749 1.433 2.530 1.00 85.25 105 PHE A CA 1
ATOM 859 C C . PHE A 1 105 ? 4.422 1.259 1.795 1.00 85.25 105 PHE A C 1
ATOM 861 O O . PHE A 1 105 ? 3.888 0.150 1.794 1.00 85.25 105 PHE A O 1
ATOM 868 N N . LYS A 1 106 ? 3.934 2.305 1.116 1.00 83.31 106 LYS A N 1
ATOM 869 C CA . LYS A 1 106 ? 2.690 2.264 0.328 1.00 83.31 106 LYS A CA 1
ATOM 870 C C . LYS A 1 106 ? 2.696 1.122 -0.688 1.00 83.31 106 LYS A C 1
ATOM 872 O O . LYS A 1 106 ? 1.717 0.390 -0.810 1.00 83.31 106 LYS A O 1
ATOM 877 N N . SER A 1 107 ? 3.810 0.930 -1.389 1.00 81.19 107 SER A N 1
ATOM 878 C CA . SER A 1 107 ? 3.961 -0.151 -2.363 1.00 81.19 107 SER A CA 1
ATOM 879 C C . SER A 1 107 ? 3.990 -1.520 -1.693 1.00 81.19 107 SER A C 1
ATOM 881 O O . SER A 1 107 ? 3.372 -2.455 -2.187 1.00 81.19 107 SER A O 1
ATOM 883 N N . SER A 1 108 ? 4.644 -1.653 -0.536 1.00 83.94 108 SER A N 1
ATOM 884 C CA . SER A 1 108 ? 4.658 -2.912 0.221 1.00 83.94 108 SER A CA 1
ATOM 885 C C . SER A 1 108 ? 3.292 -3.290 0.811 1.00 83.94 108 SER A C 1
ATOM 887 O O . SER A 1 108 ? 3.025 -4.468 1.041 1.00 83.94 108 SER A O 1
ATOM 889 N N . THR A 1 109 ? 2.418 -2.309 1.065 1.00 87.62 109 THR A N 1
ATOM 890 C CA . THR A 1 109 ? 1.079 -2.527 1.635 1.00 87.62 109 THR A CA 1
ATOM 891 C C . THR A 1 109 ? -0.021 -2.641 0.590 1.00 87.62 109 THR A C 1
ATOM 893 O O . THR A 1 109 ? -1.103 -3.123 0.917 1.00 87.62 109 THR A O 1
ATOM 896 N N . THR A 1 110 ? 0.242 -2.248 -0.657 1.00 91.19 110 THR A N 1
ATOM 897 C CA . THR A 1 110 ? -0.720 -2.338 -1.768 1.00 91.19 110 THR A CA 1
ATOM 898 C C . THR A 1 110 ? -0.273 -3.247 -2.906 1.00 91.19 110 THR A C 1
ATOM 900 O O . THR A 1 110 ? -1.040 -3.506 -3.831 1.00 91.19 110 THR A O 1
ATOM 903 N N . GLY A 1 111 ? 0.935 -3.801 -2.832 1.00 91.62 111 GLY A N 1
ATOM 904 C CA . GLY A 1 111 ? 1.424 -4.776 -3.790 1.00 91.62 111 GLY A CA 1
ATOM 905 C C . GLY A 1 111 ? 1.466 -4.237 -5.206 1.00 91.62 111 GLY A C 1
ATOM 906 O O . GLY A 1 111 ? 2.000 -3.164 -5.475 1.00 91.62 111 GLY A O 1
ATOM 907 N N . TYR A 1 112 ? 0.915 -5.012 -6.141 1.00 91.25 112 TYR A N 1
ATOM 908 C CA . TYR A 1 112 ? 0.991 -4.698 -7.561 1.00 91.25 112 TYR A CA 1
ATOM 909 C C . TYR A 1 112 ? 0.123 -3.492 -7.920 1.00 91.25 112 TYR A C 1
ATOM 911 O O . TYR A 1 112 ? 0.289 -2.960 -9.012 1.00 91.25 112 TYR A O 1
ATOM 919 N N . PHE A 1 113 ? -0.761 -3.030 -7.028 1.00 91.69 113 PHE A N 1
ATOM 920 C CA . PHE A 1 113 ? -1.485 -1.773 -7.206 1.00 91.69 113 PHE A CA 1
ATOM 921 C C . PHE A 1 113 ? -0.564 -0.545 -7.099 1.00 91.69 113 PHE A C 1
ATOM 923 O O . PHE A 1 113 ? -0.892 0.495 -7.667 1.00 91.69 113 PHE A O 1
ATOM 930 N N . GLY A 1 114 ? 0.593 -0.671 -6.437 1.00 90.19 114 GLY A N 1
ATOM 931 C CA . GLY A 1 114 ? 1.606 0.379 -6.348 1.00 90.19 114 GLY A CA 1
ATOM 932 C C . GLY A 1 114 ? 1.135 1.672 -5.660 1.00 90.19 114 GLY A C 1
ATOM 933 O O . GLY A 1 114 ? 0.038 1.726 -5.091 1.00 90.19 114 GLY A O 1
ATOM 934 N N . PRO A 1 115 ? 1.946 2.743 -5.730 1.00 87.81 115 PRO A N 1
ATOM 935 C CA . PRO A 1 115 ? 1.640 4.042 -5.130 1.00 87.81 115 PRO A CA 1
ATOM 936 C C . PRO A 1 115 ? 0.285 4.603 -5.583 1.00 87.81 115 PRO A C 1
ATOM 938 O O . PRO A 1 115 ? -0.535 4.990 -4.748 1.00 87.81 115 PRO A O 1
ATOM 941 N N . ARG A 1 116 ? -0.031 4.507 -6.886 1.00 89.19 116 ARG A N 1
ATOM 942 C CA . ARG A 1 116 ? -1.324 4.948 -7.439 1.00 89.19 116 ARG A CA 1
ATOM 943 C C . ARG A 1 116 ? -2.510 4.243 -6.776 1.00 89.19 116 ARG A C 1
ATOM 945 O O . ARG A 1 116 ? -3.537 4.870 -6.495 1.00 89.19 116 ARG A O 1
ATOM 952 N N . GLY A 1 117 ? -2.369 2.947 -6.509 1.00 91.69 117 GLY A N 1
ATOM 953 C CA . GLY A 1 117 ? -3.333 2.154 -5.756 1.00 91.69 117 GLY A CA 1
ATOM 954 C C . GLY A 1 117 ? -3.500 2.631 -4.324 1.00 91.69 117 GLY A C 1
ATOM 955 O O . GLY A 1 117 ? -4.624 2.890 -3.897 1.00 91.69 117 GLY A O 1
ATOM 956 N N . ALA A 1 118 ? -2.389 2.801 -3.606 1.00 91.38 118 ALA A N 1
ATOM 957 C CA . ALA A 1 118 ? -2.392 3.286 -2.229 1.00 91.38 118 ALA A CA 1
ATOM 958 C C . ALA A 1 118 ? -3.097 4.635 -2.086 1.00 91.38 118 ALA A C 1
ATOM 960 O O . ALA A 1 118 ? -3.945 4.787 -1.205 1.00 91.38 118 ALA A O 1
ATOM 961 N N . ARG A 1 119 ? -2.820 5.586 -2.984 1.00 90.06 119 ARG A N 1
ATOM 962 C CA . ARG A 1 119 ? -3.503 6.883 -3.002 1.00 90.06 119 ARG A CA 1
ATOM 963 C C . ARG A 1 119 ? -4.999 6.740 -3.268 1.00 90.06 119 ARG A C 1
ATOM 965 O O . ARG A 1 119 ? -5.805 7.237 -2.486 1.00 90.06 119 ARG A O 1
ATOM 972 N N . THR A 1 120 ? -5.374 5.998 -4.311 1.00 92.62 120 THR A N 1
ATOM 973 C CA . THR A 1 120 ? -6.786 5.797 -4.685 1.00 92.62 120 THR A CA 1
ATOM 974 C C . THR A 1 120 ? -7.590 5.148 -3.551 1.00 92.62 120 THR A C 1
ATOM 976 O O . THR A 1 120 ? -8.705 5.578 -3.241 1.00 92.62 120 THR A O 1
ATOM 979 N N . MET A 1 121 ? -7.018 4.135 -2.892 1.00 94.81 121 MET A N 1
ATOM 980 C CA . MET A 1 121 ? -7.632 3.460 -1.746 1.00 94.81 121 MET A CA 1
ATOM 981 C C . MET A 1 121 ? -7.740 4.394 -0.539 1.00 94.81 121 MET A C 1
ATOM 983 O O . MET A 1 121 ? -8.808 4.492 0.063 1.00 94.81 121 MET A O 1
ATOM 987 N N . MET A 1 122 ? -6.666 5.117 -0.207 1.00 92.94 122 MET A N 1
ATOM 988 C CA . MET A 1 122 ? -6.636 6.073 0.903 1.00 92.94 122 MET A CA 1
ATOM 989 C C . MET A 1 122 ? -7.706 7.157 0.754 1.00 92.94 122 MET A C 1
ATOM 991 O O . MET A 1 122 ? -8.454 7.418 1.699 1.00 92.94 122 MET A O 1
ATOM 995 N N . GLU A 1 123 ? -7.796 7.775 -0.423 1.00 93.12 123 GLU A N 1
ATOM 996 C CA . GLU A 1 123 ? -8.787 8.811 -0.729 1.00 93.12 123 GLU A CA 1
ATOM 997 C C . GLU A 1 123 ? -10.212 8.261 -0.599 1.00 93.12 123 GLU A C 1
ATOM 999 O O . GLU A 1 123 ? -11.056 8.861 0.072 1.00 93.12 123 GLU A O 1
ATOM 1004 N N . SER A 1 124 ? -10.462 7.080 -1.171 1.00 94.62 124 SER A N 1
ATOM 1005 C CA . SER A 1 124 ? -11.782 6.440 -1.163 1.00 94.62 124 SER A CA 1
ATOM 1006 C C . SER A 1 124 ? -12.234 6.053 0.246 1.00 94.62 124 SER A C 1
ATOM 1008 O O . SER A 1 124 ? -13.356 6.371 0.640 1.00 94.62 124 SER A O 1
ATOM 1010 N N . ILE A 1 125 ? -11.353 5.428 1.035 1.00 95.12 125 ILE A N 1
ATOM 1011 C CA . ILE A 1 125 ? -11.627 5.052 2.429 1.00 95.12 125 ILE A CA 1
ATOM 1012 C C . ILE A 1 125 ? -11.873 6.306 3.271 1.00 95.12 125 ILE A C 1
ATOM 1014 O O . ILE A 1 125 ? -12.864 6.381 3.996 1.00 95.12 125 ILE A O 1
ATOM 1018 N N . THR A 1 126 ? -10.998 7.309 3.160 1.00 92.50 126 THR A N 1
ATOM 1019 C CA . THR A 1 126 ? -11.110 8.548 3.942 1.00 92.50 126 THR A CA 1
ATOM 1020 C C . THR A 1 126 ? -12.419 9.271 3.644 1.00 92.50 126 THR A C 1
ATOM 1022 O O . THR A 1 126 ? -13.105 9.704 4.569 1.00 92.50 126 THR A O 1
ATOM 1025 N N . LYS A 1 127 ? -12.803 9.359 2.365 1.00 93.88 127 LYS A N 1
ATOM 1026 C CA . LYS A 1 127 ? -14.062 9.975 1.932 1.00 93.88 127 LYS A CA 1
ATOM 1027 C C . LYS A 1 127 ? -15.278 9.200 2.443 1.00 93.88 127 LYS A C 1
ATOM 1029 O O . LYS A 1 127 ? -16.187 9.809 3.001 1.00 93.88 127 LYS A O 1
ATOM 1034 N N . GLN A 1 128 ? -15.286 7.878 2.275 1.00 95.00 128 GLN A N 1
ATOM 1035 C CA . GLN A 1 128 ? -16.424 7.027 2.625 1.00 95.00 128 GLN A CA 1
ATOM 1036 C C . GLN A 1 128 ? -16.651 6.941 4.140 1.00 95.00 128 GLN A C 1
ATOM 1038 O O . GLN A 1 128 ? -17.790 7.004 4.599 1.00 95.00 128 GLN A O 1
ATOM 1043 N N . PHE A 1 129 ? -15.577 6.815 4.922 1.00 94.94 129 PHE A N 1
ATOM 1044 C CA . PHE A 1 129 ? -15.649 6.549 6.361 1.00 94.94 129 PHE A CA 1
ATOM 1045 C C . PHE A 1 129 ? -15.359 7.776 7.234 1.00 94.94 129 PHE A C 1
ATOM 1047 O O . PHE A 1 129 ? -15.224 7.642 8.450 1.00 94.94 129 PHE A O 1
ATOM 1054 N N . ALA A 1 130 ? -15.299 8.986 6.662 1.00 92.50 130 ALA A N 1
ATOM 1055 C CA . ALA A 1 130 ? -15.057 10.221 7.415 1.00 92.50 130 ALA A CA 1
ATOM 1056 C C . ALA A 1 130 ? -15.960 10.399 8.657 1.00 92.50 130 ALA A C 1
ATOM 1058 O O . ALA A 1 130 ? -15.456 10.868 9.684 1.00 92.50 130 ALA A O 1
ATOM 1059 N N . PRO A 1 131 ? -17.273 10.086 8.632 1.00 92.44 131 PRO A N 1
ATOM 1060 C CA . PRO A 1 131 ? -18.112 10.169 9.830 1.00 92.44 131 PRO A CA 1
ATOM 1061 C C . PRO A 1 131 ? -17.701 9.164 10.918 1.00 92.44 131 PRO A C 1
ATOM 1063 O O . PRO A 1 131 ? -17.536 9.543 12.078 1.00 92.44 131 PRO A O 1
ATOM 1066 N N . GLN A 1 132 ? -17.492 7.899 10.548 1.00 92.88 132 GLN A N 1
ATOM 1067 C CA . GLN A 1 132 ? -17.119 6.819 11.465 1.00 92.88 132 GLN A CA 1
ATOM 1068 C C . GLN A 1 132 ? -15.736 7.058 12.071 1.00 92.88 132 GLN A C 1
ATOM 1070 O O . GLN A 1 132 ? -15.570 6.939 13.283 1.00 92.88 132 GLN A O 1
ATOM 1075 N N . ILE A 1 133 ? -14.771 7.466 11.247 1.00 91.62 133 ILE A N 1
ATOM 1076 C CA . ILE A 1 133 ? -13.416 7.819 11.671 1.00 91.62 133 ILE A CA 1
ATOM 1077 C C . ILE A 1 133 ? -13.457 8.952 12.699 1.00 91.62 133 ILE A C 1
ATOM 1079 O O . ILE A 1 133 ? -12.843 8.832 13.755 1.00 91.62 133 ILE A O 1
ATOM 1083 N N . ARG A 1 134 ? -14.212 10.030 12.441 1.00 89.12 134 ARG A N 1
ATOM 1084 C CA . ARG A 1 134 ? -14.338 11.153 13.390 1.00 89.12 134 ARG A CA 1
ATOM 1085 C C . ARG A 1 134 ? -14.939 10.726 14.727 1.00 89.12 134 ARG A C 1
ATOM 1087 O O . ARG A 1 134 ? -14.520 11.227 15.764 1.00 89.12 134 ARG A O 1
ATOM 1094 N N . ARG A 1 135 ? -15.900 9.799 14.703 1.00 91.81 135 ARG A N 1
ATOM 1095 C CA . ARG A 1 135 ? -16.518 9.249 15.915 1.00 91.81 135 ARG A CA 1
ATOM 1096 C C . ARG A 1 135 ? -15.564 8.349 16.703 1.00 91.81 135 ARG A C 1
ATOM 1098 O O . ARG A 1 135 ? -15.594 8.389 17.926 1.00 91.81 135 ARG A O 1
ATOM 1105 N N . LEU A 1 136 ? -14.758 7.537 16.019 1.00 89.88 136 LEU A N 1
ATOM 1106 C CA . LEU A 1 136 ? -13.873 6.544 16.641 1.00 89.88 136 LEU A CA 1
ATOM 1107 C C . LEU A 1 136 ? -12.519 7.117 17.065 1.00 89.88 136 LEU A C 1
ATOM 1109 O O . LEU A 1 136 ? -11.931 6.615 18.015 1.00 89.88 136 LEU A O 1
ATOM 1113 N N . ALA A 1 137 ? -12.044 8.181 16.416 1.00 88.19 137 ALA A N 1
ATOM 1114 C CA . ALA A 1 137 ? -10.758 8.807 16.711 1.00 88.19 137 ALA A CA 1
ATOM 1115 C C . ALA A 1 137 ? -10.491 9.121 18.200 1.00 88.19 137 ALA A C 1
ATOM 1117 O O . ALA A 1 137 ? -9.369 8.870 18.633 1.00 88.19 137 ALA A O 1
ATOM 1118 N N . PRO A 1 138 ? -11.451 9.631 19.003 1.00 88.62 138 PRO A N 1
ATOM 1119 C CA . PRO A 1 138 ? -11.203 9.887 20.424 1.00 88.62 138 PRO A CA 1
ATOM 1120 C C . PRO A 1 138 ? -11.225 8.629 21.304 1.00 88.62 138 PRO A C 1
ATOM 1122 O O . PRO A 1 138 ? -10.696 8.662 22.410 1.00 88.62 138 PRO A O 1
ATOM 1125 N N . THR A 1 139 ? -11.861 7.543 20.859 1.00 89.25 139 THR A N 1
ATOM 1126 C CA . THR A 1 139 ? -12.070 6.334 21.675 1.00 89.25 139 THR A CA 1
ATOM 1127 C C . THR A 1 139 ? -11.143 5.184 21.303 1.00 89.25 139 THR A C 1
ATOM 1129 O O . THR A 1 139 ? -10.905 4.310 22.129 1.00 89.25 139 THR A O 1
ATOM 1132 N N . ASP A 1 140 ? -10.647 5.152 20.067 1.00 90.75 140 ASP A N 1
ATOM 1133 C CA . ASP A 1 140 ? -9.768 4.099 19.571 1.00 90.75 140 ASP A CA 1
ATOM 1134 C C . ASP A 1 140 ? -8.296 4.437 19.885 1.00 90.75 140 ASP A C 1
ATOM 1136 O O . ASP A 1 140 ? -7.778 5.424 19.352 1.00 90.75 140 ASP A O 1
ATOM 1140 N N . PRO A 1 141 ? -7.589 3.634 20.705 1.00 88.50 141 PRO A N 1
ATOM 1141 C CA . PRO A 1 141 ? -6.208 3.924 21.097 1.00 88.50 141 PRO A CA 1
ATOM 1142 C C . PRO A 1 141 ? -5.222 3.987 19.924 1.00 88.50 141 PRO A C 1
ATOM 1144 O O . PRO A 1 141 ? -4.250 4.744 19.976 1.00 88.50 141 PRO A O 1
ATOM 1147 N N . LEU A 1 142 ? -5.453 3.218 18.855 1.00 89.69 142 LEU A N 1
ATOM 1148 C CA . LEU A 1 142 ? -4.565 3.189 17.689 1.00 89.69 142 LEU A CA 1
ATOM 1149 C C . LEU A 1 142 ? -4.730 4.455 16.847 1.00 89.69 142 LEU A C 1
ATOM 1151 O O . LEU A 1 142 ? -3.748 4.999 16.342 1.00 89.69 142 LEU A O 1
ATOM 1155 N N . ILE A 1 143 ? -5.963 4.957 16.742 1.00 90.56 143 ILE A N 1
ATOM 1156 C CA . ILE A 1 143 ? -6.244 6.225 16.062 1.00 90.56 143 ILE A CA 1
ATOM 1157 C C . ILE A 1 143 ? -5.785 7.409 16.921 1.00 90.56 143 ILE A C 1
ATOM 1159 O O . ILE A 1 143 ? -5.189 8.343 16.390 1.00 90.56 143 ILE A O 1
ATOM 1163 N N . ALA A 1 144 ? -6.012 7.373 18.235 1.00 87.50 144 ALA A N 1
ATOM 1164 C CA . ALA A 1 144 ? -5.633 8.452 19.145 1.00 87.50 144 ALA A CA 1
ATOM 1165 C C . ALA A 1 144 ? -4.107 8.636 19.244 1.00 87.50 144 ALA A C 1
ATOM 1167 O O . ALA A 1 144 ? -3.627 9.767 19.294 1.00 87.50 144 ALA A O 1
ATOM 1168 N N . SER A 1 145 ? -3.340 7.539 19.244 1.00 83.25 145 SER A N 1
ATOM 1169 C CA . SER A 1 145 ? -1.870 7.574 19.322 1.00 83.25 145 SER A CA 1
ATOM 1170 C C . SER A 1 145 ? -1.200 7.920 17.991 1.00 83.25 145 SER A C 1
ATOM 1172 O O . SER A 1 145 ? -0.228 8.674 17.970 1.00 83.25 145 SER A O 1
ATOM 1174 N N . GLY A 1 146 ? -1.704 7.373 16.880 1.00 81.38 146 GLY A N 1
ATOM 1175 C CA . GLY A 1 146 ? -1.076 7.512 15.567 1.00 81.38 146 GLY A CA 1
ATOM 1176 C C . GLY A 1 146 ? -1.691 8.543 14.641 1.00 81.38 146 GLY A C 1
ATOM 1177 O O . GLY A 1 146 ? -1.067 8.923 13.655 1.00 81.38 146 GLY A O 1
ATOM 1178 N N . GLY A 1 147 ? -2.897 9.011 14.928 1.00 88.12 147 GLY A N 1
ATOM 1179 C CA . GLY A 1 147 ? -3.677 9.820 14.009 1.00 88.12 147 GLY A CA 1
ATOM 1180 C C . GLY A 1 147 ? -4.371 8.989 12.927 1.00 88.12 147 GLY A C 1
ATOM 1181 O O . GLY A 1 147 ? -3.966 7.885 12.554 1.00 88.12 147 GLY A O 1
ATOM 1182 N N . VAL A 1 148 ? -5.439 9.574 12.387 1.00 89.69 148 VAL A N 1
ATOM 1183 C CA . VAL A 1 148 ? -6.321 8.953 11.391 1.00 89.69 148 VAL A CA 1
ATOM 1184 C C . VAL A 1 148 ? -5.554 8.464 10.167 1.00 89.69 148 VAL A C 1
ATOM 1186 O O . VAL A 1 148 ? -5.696 7.307 9.783 1.00 89.69 148 VAL A O 1
ATOM 1189 N N . SER A 1 149 ? -4.728 9.319 9.559 1.00 89.00 149 SER A N 1
ATOM 1190 C CA . SER A 1 149 ? -4.052 8.981 8.304 1.00 89.00 149 SER A CA 1
ATOM 1191 C C . SER A 1 149 ? -3.123 7.779 8.450 1.00 89.00 149 SER A C 1
ATOM 1193 O O . SER A 1 149 ? -3.088 6.923 7.568 1.00 89.00 149 SER A O 1
ATOM 1195 N N . ASN A 1 150 ? -2.426 7.672 9.584 1.00 90.38 150 ASN A N 1
ATOM 1196 C CA . ASN A 1 150 ? -1.547 6.541 9.862 1.00 90.38 150 ASN A CA 1
ATOM 1197 C C . ASN A 1 150 ? -2.339 5.255 10.079 1.00 90.38 150 ASN A C 1
ATOM 1199 O O . ASN A 1 150 ? -1.946 4.213 9.564 1.00 90.38 150 ASN A O 1
ATOM 1203 N N . PHE A 1 151 ? -3.474 5.320 10.779 1.00 92.19 151 PHE A N 1
ATOM 1204 C CA . PHE A 1 151 ? -4.349 4.161 10.939 1.00 92.19 151 PHE A CA 1
ATOM 1205 C C . PHE A 1 151 ? -4.896 3.672 9.592 1.00 92.19 151 PHE A C 1
ATOM 1207 O O . PHE A 1 151 ? -4.834 2.480 9.292 1.00 92.19 151 PHE A O 1
ATOM 1214 N N . VAL A 1 152 ? -5.380 4.584 8.743 1.00 93.69 152 VAL A N 1
ATOM 1215 C CA . VAL A 1 152 ? -5.903 4.225 7.418 1.00 93.69 152 VAL A CA 1
ATOM 1216 C C . VAL A 1 152 ? -4.806 3.580 6.562 1.00 93.69 152 VAL A C 1
ATOM 1218 O O . VAL A 1 152 ? -5.031 2.502 6.018 1.00 93.69 152 VAL A O 1
ATOM 1221 N N . GLN A 1 153 ? -3.609 4.171 6.499 1.00 92.12 153 GLN A N 1
ATOM 1222 C CA . GLN A 1 153 ? -2.487 3.639 5.710 1.00 92.12 153 GLN A CA 1
ATOM 1223 C C . GLN A 1 153 ? -1.911 2.325 6.259 1.00 92.12 153 GLN A C 1
ATOM 1225 O O . GLN A 1 153 ? -1.503 1.455 5.492 1.00 92.12 153 GLN A O 1
ATOM 1230 N N . ALA A 1 154 ? -1.860 2.158 7.582 1.00 92.25 154 ALA A N 1
ATOM 1231 C CA . ALA A 1 154 ? -1.269 0.976 8.207 1.00 92.25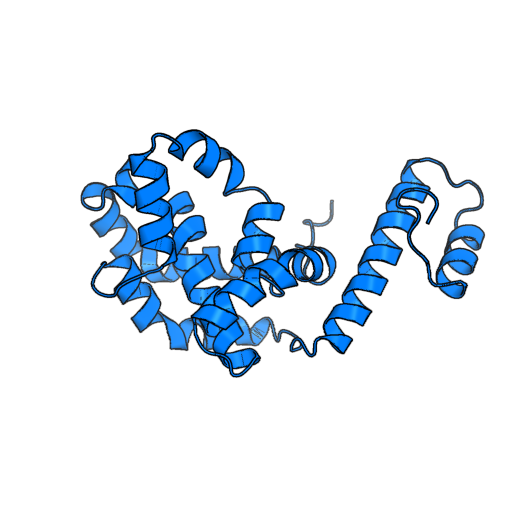 154 ALA A CA 1
ATOM 1232 C C . ALA A 1 154 ? -2.231 -0.211 8.313 1.00 92.25 154 ALA A C 1
ATOM 1234 O O . ALA A 1 154 ? -1.756 -1.344 8.417 1.00 92.25 154 ALA A O 1
ATOM 1235 N N . VAL A 1 155 ? -3.545 0.050 8.322 1.00 94.50 155 VAL A N 1
ATOM 1236 C CA . VAL A 1 155 ? -4.591 -0.952 8.575 1.00 94.50 155 VAL A CA 1
ATOM 1237 C C . VAL A 1 155 ? -5.584 -1.034 7.422 1.00 94.50 155 VAL A C 1
ATOM 1239 O O . VAL A 1 155 ? -5.642 -2.053 6.745 1.00 94.50 155 VAL A O 1
ATOM 1242 N N . LEU A 1 156 ? -6.364 0.017 7.167 1.00 95.75 156 LEU A N 1
ATOM 1243 C CA . LEU A 1 156 ? -7.515 -0.089 6.260 1.00 95.75 156 LEU A CA 1
ATOM 1244 C C . LEU A 1 156 ? -7.111 -0.268 4.790 1.00 95.75 156 LEU A C 1
ATOM 1246 O O . LEU A 1 156 ? -7.723 -1.067 4.085 1.00 95.75 156 LEU A O 1
ATOM 1250 N N . VAL A 1 157 ? -6.076 0.444 4.336 1.00 95.88 157 VAL A N 1
ATOM 1251 C CA . VAL A 1 157 ? -5.514 0.302 2.983 1.00 95.88 157 VAL A CA 1
ATOM 1252 C C . VAL A 1 157 ? -5.004 -1.125 2.744 1.00 95.88 157 VAL A C 1
ATOM 1254 O O . VAL A 1 157 ? -5.475 -1.747 1.793 1.00 95.88 157 VAL A O 1
ATOM 1257 N N . PRO A 1 158 ? -4.113 -1.697 3.579 1.00 95.25 158 PRO A N 1
ATOM 1258 C CA . PRO A 1 158 ? -3.643 -3.061 3.358 1.00 95.25 158 PRO A CA 1
ATOM 1259 C C . PRO A 1 158 ? -4.725 -4.135 3.549 1.00 95.25 158 PRO A C 1
ATOM 1261 O O . PRO A 1 158 ? -4.678 -5.152 2.858 1.00 95.25 158 PRO A O 1
ATOM 1264 N N . GLU A 1 159 ? -5.726 -3.930 4.415 1.00 95.75 159 GLU A N 1
ATOM 1265 C CA . GLU A 1 159 ? -6.884 -4.837 4.500 1.00 95.75 159 GLU A CA 1
ATOM 1266 C C . GLU A 1 159 ? -7.659 -4.868 3.178 1.00 95.75 159 GLU A C 1
ATOM 1268 O O . GLU A 1 159 ? -7.881 -5.940 2.609 1.00 95.75 159 GLU A O 1
ATOM 1273 N N . LEU A 1 160 ? -8.007 -3.694 2.644 1.00 96.50 160 LEU A N 1
ATOM 1274 C CA . LEU A 1 160 ? -8.696 -3.578 1.361 1.00 96.50 160 LEU A CA 1
ATOM 1275 C C . LEU A 1 160 ? -7.858 -4.154 0.215 1.00 96.50 160 LEU A C 1
ATOM 1277 O O . LEU A 1 160 ? -8.367 -4.936 -0.588 1.00 96.50 160 LEU A O 1
ATOM 1281 N N . ALA A 1 161 ? -6.570 -3.810 0.162 1.00 96.00 161 ALA A N 1
ATOM 1282 C CA . ALA A 1 161 ? -5.656 -4.307 -0.856 1.00 96.00 161 ALA A CA 1
ATOM 1283 C C . ALA A 1 161 ? -5.551 -5.835 -0.807 1.00 96.00 161 ALA A C 1
ATOM 1285 O O . ALA A 1 161 ? -5.657 -6.482 -1.843 1.00 96.00 161 ALA A O 1
ATOM 1286 N N . SER A 1 162 ? -5.429 -6.433 0.384 1.00 95.81 162 SER A N 1
ATOM 1287 C CA . SER A 1 162 ? -5.346 -7.892 0.525 1.00 95.81 162 SER A CA 1
ATOM 1288 C C . SER A 1 162 ? -6.600 -8.600 0.009 1.00 95.81 162 SER A C 1
ATOM 1290 O O . SER A 1 162 ? -6.505 -9.670 -0.585 1.00 95.81 162 SER A O 1
ATOM 1292 N N . ARG A 1 163 ? -7.780 -7.990 0.159 1.00 95.19 163 ARG A N 1
ATOM 1293 C CA . ARG A 1 163 ? -9.025 -8.543 -0.386 1.00 95.19 163 ARG A CA 1
ATOM 1294 C C . ARG A 1 163 ? -9.081 -8.460 -1.897 1.00 95.19 163 ARG A C 1
ATOM 1296 O O . ARG A 1 163 ? -9.383 -9.461 -2.534 1.00 95.19 163 ARG A O 1
ATOM 1303 N N . LEU A 1 164 ? -8.732 -7.307 -2.459 1.00 95.62 164 LEU A N 1
ATOM 1304 C CA . LEU A 1 164 ? -8.688 -7.125 -3.909 1.00 95.62 164 LEU A CA 1
ATOM 1305 C C . LEU A 1 164 ? -7.673 -8.072 -4.562 1.00 95.62 164 LEU A C 1
ATOM 1307 O O . LEU A 1 164 ? -7.988 -8.681 -5.579 1.00 95.62 164 LEU A O 1
ATOM 1311 N N . VAL A 1 165 ? -6.499 -8.254 -3.944 1.00 95.00 165 VAL A N 1
ATOM 1312 C CA . VAL A 1 165 ? -5.491 -9.237 -4.377 1.00 95.00 165 VAL A CA 1
ATOM 1313 C C . VAL A 1 165 ? -6.015 -10.666 -4.256 1.00 95.00 165 VAL A C 1
ATOM 1315 O O . VAL A 1 165 ? -5.817 -11.468 -5.163 1.00 95.00 165 VAL A O 1
ATOM 1318 N N . GLY A 1 166 ? -6.688 -10.996 -3.151 1.00 94.88 166 GLY A N 1
ATOM 1319 C CA . GLY A 1 166 ? -7.290 -12.313 -2.952 1.00 94.88 166 GLY A CA 1
ATOM 1320 C C . GLY A 1 166 ? -8.315 -12.658 -4.032 1.00 94.88 166 GLY A C 1
ATOM 1321 O O . GLY A 1 166 ? -8.303 -13.771 -4.551 1.00 94.88 166 GLY A O 1
ATOM 1322 N N . GLU A 1 167 ? -9.150 -11.693 -4.421 1.00 94.38 167 GLU A N 1
ATOM 1323 C CA . GLU A 1 167 ? -10.109 -11.841 -5.521 1.00 94.38 167 GLU A CA 1
ATOM 1324 C C . GLU A 1 167 ? -9.427 -11.991 -6.878 1.00 94.38 167 GLU A C 1
ATOM 1326 O O . GLU A 1 167 ? -9.765 -12.891 -7.642 1.00 94.38 167 GLU A O 1
ATOM 1331 N N . ASP A 1 168 ? -8.463 -11.119 -7.164 1.00 94.25 168 ASP A N 1
ATOM 1332 C CA . ASP A 1 168 ? -7.754 -11.070 -8.441 1.00 94.25 168 ASP A CA 1
ATOM 1333 C C . ASP A 1 168 ? -6.946 -12.343 -8.706 1.00 94.25 168 ASP A C 1
ATOM 1335 O O . ASP A 1 168 ? -6.911 -12.842 -9.830 1.00 94.25 168 ASP A O 1
ATOM 1339 N N . MET A 1 169 ? -6.309 -12.871 -7.662 1.00 93.75 169 MET A N 1
ATOM 1340 C CA . MET A 1 169 ? -5.407 -14.018 -7.754 1.00 93.75 169 MET A CA 1
ATOM 1341 C C . MET A 1 169 ? -6.081 -15.335 -7.349 1.00 93.75 169 MET A C 1
ATOM 1343 O O . MET A 1 169 ? -5.455 -16.390 -7.426 1.00 93.75 169 MET A O 1
ATOM 1347 N N . GLY A 1 170 ? -7.339 -15.293 -6.897 1.00 94.06 170 GLY A N 1
ATOM 1348 C CA . GLY A 1 170 ? -8.071 -16.468 -6.420 1.00 94.06 170 GLY A CA 1
ATOM 1349 C C . GLY A 1 170 ? -7.439 -17.120 -5.185 1.00 94.06 170 GLY A C 1
ATOM 1350 O O . GLY A 1 170 ? -7.462 -18.344 -5.057 1.00 94.06 170 GLY A O 1
ATOM 1351 N N . VAL A 1 171 ? -6.843 -16.325 -4.289 1.00 94.56 171 VAL A N 1
ATOM 1352 C CA . VAL A 1 171 ? -6.108 -16.817 -3.112 1.00 94.56 171 VAL A CA 1
ATOM 1353 C C . VAL A 1 171 ? -6.743 -16.385 -1.791 1.00 94.56 171 VAL A C 1
ATOM 1355 O O . VAL A 1 171 ? -7.424 -15.366 -1.692 1.00 94.56 171 VAL A O 1
ATOM 1358 N N . GLY A 1 172 ? -6.483 -17.161 -0.736 1.00 92.75 172 GLY A N 1
ATOM 1359 C CA . GLY A 1 172 ? -6.909 -16.832 0.625 1.00 92.75 172 GLY A CA 1
ATOM 1360 C C . GLY A 1 172 ? -6.137 -15.659 1.241 1.00 92.75 172 GLY A C 1
ATOM 1361 O O . GLY A 1 172 ? -5.080 -15.254 0.758 1.00 92.75 172 GLY A O 1
ATOM 1362 N N . GLY A 1 173 ? -6.645 -15.144 2.365 1.00 88.75 173 GLY A N 1
ATOM 1363 C CA . GLY A 1 173 ? -6.136 -13.916 2.986 1.00 88.75 173 GLY A CA 1
ATOM 1364 C C . GLY A 1 173 ? -4.661 -13.953 3.399 1.00 88.75 173 GLY A C 1
ATOM 1365 O O . GLY A 1 173 ? -3.996 -12.929 3.329 1.00 88.75 173 GLY A O 1
ATOM 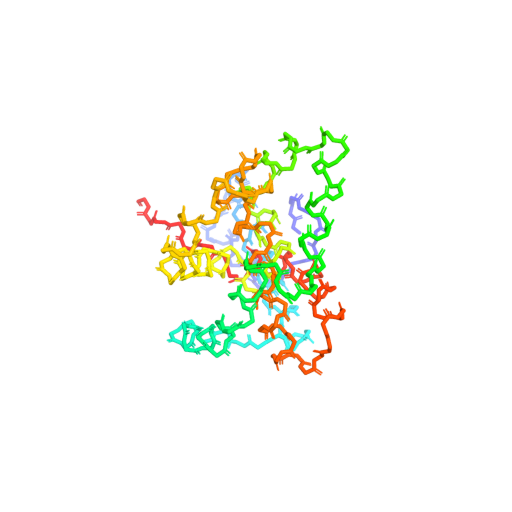1366 N N . GLU A 1 174 ? -4.117 -15.102 3.806 1.00 91.75 174 GLU A N 1
ATOM 1367 C CA . GLU A 1 174 ? -2.685 -15.217 4.127 1.00 91.75 174 GLU A CA 1
ATOM 1368 C C . GLU A 1 174 ? -1.806 -15.042 2.893 1.00 91.75 174 GLU A C 1
ATOM 1370 O O . GLU A 1 174 ? -0.981 -14.130 2.856 1.00 91.75 174 GLU A O 1
ATOM 1375 N N . ARG A 1 175 ? -2.069 -15.823 1.842 1.00 94.06 175 ARG A N 1
ATOM 1376 C CA . ARG A 1 175 ? -1.327 -15.716 0.588 1.00 94.06 175 ARG A CA 1
ATOM 1377 C C . ARG A 1 175 ? -1.509 -14.351 -0.075 1.00 94.06 175 ARG A C 1
ATOM 1379 O O . ARG A 1 175 ? -0.561 -13.820 -0.643 1.00 94.06 175 ARG A O 1
ATOM 1386 N N . ALA A 1 176 ? -2.690 -13.743 0.036 1.00 94.38 176 ALA A N 1
ATOM 1387 C CA . ALA A 1 176 ? -2.914 -12.392 -0.469 1.00 94.38 176 ALA A CA 1
ATOM 1388 C C . ALA A 1 176 ? -2.004 -11.356 0.214 1.00 94.38 176 ALA A C 1
ATOM 1390 O O . ALA A 1 176 ? -1.470 -10.473 -0.451 1.00 94.38 176 ALA A O 1
ATOM 1391 N N . ARG A 1 177 ? -1.776 -11.478 1.530 1.00 93.62 177 ARG A N 1
ATOM 1392 C CA . ARG A 1 177 ? -0.856 -10.593 2.265 1.00 93.62 177 ARG A CA 1
ATOM 1393 C C . ARG A 1 177 ? 0.602 -10.796 1.863 1.00 93.62 177 ARG A C 1
ATOM 1395 O O . ARG A 1 177 ? 1.337 -9.817 1.783 1.00 93.62 177 ARG A O 1
ATOM 1402 N N . GLU A 1 178 ? 1.017 -12.032 1.607 1.00 92.50 178 GLU A N 1
ATOM 1403 C CA . GLU A 1 178 ? 2.358 -12.318 1.082 1.00 92.50 178 GLU A CA 1
ATOM 1404 C C . GLU A 1 178 ? 2.554 -11.683 -0.295 1.00 92.50 178 GLU A C 1
ATOM 1406 O O . GLU A 1 178 ? 3.556 -11.003 -0.525 1.00 92.50 178 GLU A O 1
ATOM 1411 N N . LEU A 1 179 ? 1.553 -11.815 -1.172 1.00 92.88 179 LEU A N 1
ATOM 1412 C CA . LEU A 1 179 ? 1.570 -11.212 -2.501 1.00 92.88 179 LEU A CA 1
ATOM 1413 C C . LEU A 1 179 ? 1.697 -9.688 -2.447 1.00 92.88 179 LEU A C 1
ATOM 1415 O O . LEU A 1 179 ? 2.458 -9.146 -3.239 1.00 92.88 179 LEU A O 1
ATOM 1419 N N . LEU A 1 180 ? 1.053 -8.998 -1.494 1.00 92.06 180 LEU A N 1
ATOM 1420 C CA . LEU A 1 180 ? 1.256 -7.552 -1.310 1.00 92.06 180 LEU A CA 1
ATOM 1421 C C . LEU A 1 180 ? 2.742 -7.196 -1.116 1.00 92.06 180 LEU A C 1
ATOM 1423 O O . LEU A 1 180 ? 3.239 -6.245 -1.715 1.00 92.06 180 LEU A O 1
ATOM 1427 N N . GLY A 1 181 ? 3.473 -7.982 -0.324 1.00 89.06 181 GLY A N 1
ATOM 1428 C CA . GLY A 1 181 ? 4.907 -7.774 -0.121 1.00 89.06 181 GLY A CA 1
ATOM 1429 C C . GLY A 1 181 ? 5.741 -8.133 -1.354 1.00 89.06 181 GLY A C 1
ATOM 1430 O O . GLY A 1 181 ? 6.596 -7.351 -1.775 1.00 89.06 181 GLY A O 1
ATOM 1431 N N . GLU A 1 182 ? 5.482 -9.298 -1.954 1.00 90.12 182 GLU A N 1
ATOM 1432 C CA . GLU A 1 182 ? 6.215 -9.813 -3.121 1.00 90.12 182 GLU A CA 1
ATOM 1433 C C . GLU A 1 182 ? 6.068 -8.901 -4.344 1.00 90.12 182 GLU A C 1
ATOM 1435 O O . GLU A 1 182 ? 7.034 -8.636 -5.068 1.00 90.12 182 GLU A O 1
ATOM 1440 N N . SER A 1 183 ? 4.858 -8.394 -4.568 1.00 91.19 183 SER A N 1
ATOM 1441 C CA . SER A 1 183 ? 4.521 -7.622 -5.754 1.00 91.19 183 SER A CA 1
ATOM 1442 C C . SER A 1 183 ? 4.701 -6.115 -5.563 1.00 91.19 183 SER A C 1
ATOM 1444 O O . SER A 1 183 ? 4.568 -5.376 -6.536 1.00 91.19 183 SER A O 1
ATOM 1446 N N . GLY A 1 184 ? 5.039 -5.644 -4.358 1.00 88.69 184 GLY A N 1
ATOM 1447 C CA . GLY A 1 184 ? 5.181 -4.218 -4.053 1.00 88.69 184 GLY A CA 1
ATOM 1448 C C . GLY A 1 184 ? 6.250 -3.520 -4.894 1.00 88.69 184 GLY A C 1
ATOM 1449 O O . GLY A 1 184 ? 5.995 -2.472 -5.477 1.00 88.69 184 GLY A O 1
ATOM 1450 N N . ARG A 1 185 ? 7.432 -4.131 -5.062 1.00 86.62 185 ARG A N 1
ATOM 1451 C CA . ARG A 1 185 ? 8.497 -3.556 -5.915 1.00 86.62 185 ARG A CA 1
ATOM 1452 C C . ARG A 1 185 ? 8.091 -3.462 -7.385 1.00 86.62 185 ARG A C 1
ATOM 1454 O O . ARG A 1 185 ? 8.480 -2.521 -8.067 1.00 86.62 185 ARG A O 1
ATOM 1461 N N . ILE A 1 186 ? 7.327 -4.442 -7.868 1.00 88.00 186 ILE A N 1
ATOM 1462 C CA . ILE A 1 186 ? 6.835 -4.467 -9.249 1.00 88.00 186 ILE A CA 1
ATOM 1463 C C . ILE A 1 186 ? 5.744 -3.404 -9.414 1.00 88.00 186 ILE A C 1
ATOM 1465 O O . ILE A 1 186 ? 5.808 -2.608 -10.348 1.00 88.00 186 ILE A O 1
ATOM 1469 N N . GLY A 1 187 ? 4.794 -3.335 -8.477 1.00 87.00 187 GLY A N 1
ATOM 1470 C CA . GLY A 1 187 ? 3.751 -2.311 -8.446 1.00 87.00 187 GLY A CA 1
ATOM 1471 C C . GLY A 1 187 ? 4.318 -0.897 -8.386 1.00 87.00 187 GLY A C 1
ATOM 1472 O O . GLY A 1 187 ? 3.838 -0.033 -9.109 1.00 87.00 187 GLY A O 1
ATOM 1473 N N . ASN A 1 188 ? 5.393 -0.682 -7.622 1.00 86.69 188 ASN A N 1
ATOM 1474 C CA . ASN A 1 188 ? 6.076 0.607 -7.540 1.00 86.69 188 ASN A CA 1
ATOM 1475 C C . ASN A 1 188 ? 6.646 1.094 -8.872 1.00 86.69 188 ASN A C 1
ATOM 1477 O O . ASN A 1 188 ? 6.784 2.290 -9.035 1.00 86.69 188 ASN A O 1
ATOM 1481 N N . LEU A 1 189 ? 7.004 0.196 -9.795 1.00 85.50 189 LEU A N 1
ATOM 1482 C CA . LEU A 1 189 ? 7.564 0.560 -11.103 1.00 85.50 189 LEU A CA 1
ATOM 1483 C C . LEU A 1 189 ? 6.490 0.615 -12.197 1.00 85.50 189 LEU A C 1
ATOM 1485 O O . LEU A 1 189 ? 6.551 1.435 -13.113 1.00 85.50 189 LEU A O 1
ATOM 1489 N N . VAL A 1 190 ? 5.511 -0.290 -12.136 1.00 86.56 190 VAL A N 1
ATOM 1490 C CA . VAL A 1 190 ? 4.468 -0.419 -13.165 1.00 86.56 190 VAL A CA 1
ATOM 1491 C C . VAL A 1 190 ? 3.333 0.577 -12.935 1.00 86.56 190 VAL A C 1
ATOM 1493 O O . VAL A 1 190 ? 2.846 1.176 -13.890 1.00 86.56 190 VAL A O 1
ATOM 1496 N N . ASN A 1 191 ? 2.947 0.781 -11.676 1.00 84.56 191 ASN A N 1
ATOM 1497 C CA . ASN A 1 191 ? 1.828 1.622 -11.252 1.00 84.56 191 ASN A CA 1
ATOM 1498 C C . ASN A 1 191 ? 2.317 2.789 -10.383 1.00 84.56 191 ASN A C 1
ATOM 1500 O O . ASN A 1 191 ? 1.745 3.091 -9.332 1.00 84.56 191 ASN A O 1
ATOM 1504 N N . GLU A 1 192 ? 3.397 3.423 -10.849 1.00 78.12 192 GLU A N 1
ATOM 1505 C CA . GLU A 1 192 ? 3.898 4.705 -10.347 1.00 78.12 192 GLU A CA 1
ATOM 1506 C C . GLU A 1 192 ? 2.754 5.727 -10.284 1.00 78.12 192 GLU A C 1
ATOM 1508 O O . GLU A 1 192 ? 1.840 5.719 -11.119 1.00 78.12 192 GLU A O 1
ATOM 1513 N N . GLU A 1 193 ? 2.790 6.605 -9.282 1.00 67.94 193 GLU A N 1
ATOM 1514 C CA . GLU A 1 193 ? 1.989 7.823 -9.350 1.00 67.94 193 GLU A CA 1
ATOM 1515 C C . GLU A 1 193 ? 2.467 8.623 -10.570 1.00 67.94 193 GLU A C 1
ATOM 1517 O O . GLU A 1 193 ? 3.667 8.768 -10.803 1.00 67.94 193 GLU A O 1
ATOM 1522 N N . GLU A 1 194 ? 1.528 9.078 -11.401 1.00 57.78 194 GLU A N 1
ATOM 1523 C CA . GLU A 1 194 ? 1.837 10.141 -12.351 1.00 57.78 194 GLU A CA 1
ATOM 1524 C C . GLU A 1 194 ? 2.163 11.355 -11.479 1.00 57.78 194 GLU A C 1
ATOM 1526 O O . GLU A 1 194 ? 1.251 11.919 -10.876 1.00 57.78 194 GLU A O 1
ATOM 1531 N N . ASP A 1 195 ? 3.453 11.684 -11.334 1.00 43.09 195 ASP A N 1
ATOM 1532 C CA . ASP A 1 195 ? 3.861 12.985 -10.810 1.00 43.09 195 ASP A CA 1
ATOM 1533 C C . ASP A 1 195 ? 3.043 14.025 -11.576 1.00 43.09 195 ASP A C 1
ATOM 1535 O O . ASP A 1 195 ? 3.053 14.011 -12.814 1.00 43.09 195 ASP A O 1
ATOM 1539 N N . ASP A 1 196 ? 2.313 14.879 -10.850 1.00 33.44 196 ASP A N 1
ATOM 1540 C CA . ASP A 1 196 ? 1.720 16.087 -11.413 1.00 33.44 196 ASP A CA 1
ATOM 1541 C C . ASP A 1 196 ? 2.801 16.730 -12.280 1.00 33.44 196 ASP A C 1
ATOM 1543 O O . ASP A 1 196 ? 3.846 17.154 -11.777 1.00 33.44 196 ASP A O 1
ATOM 1547 N N . ALA A 1 197 ? 2.597 16.673 -13.597 1.00 29.23 197 ALA A N 1
ATOM 1548 C CA . ALA A 1 197 ? 3.569 17.136 -14.562 1.00 29.23 197 ALA A CA 1
ATOM 1549 C C . ALA A 1 197 ? 3.939 18.580 -14.203 1.00 29.23 197 ALA A C 1
ATOM 1551 O O . ALA A 1 197 ? 3.082 19.463 -14.243 1.00 29.23 197 ALA A O 1
ATOM 1552 N N . ILE A 1 198 ? 5.198 18.785 -13.806 1.00 32.19 198 ILE A N 1
ATOM 1553 C CA . ILE A 1 198 ? 5.800 20.116 -13.666 1.00 32.19 198 ILE A CA 1
ATOM 1554 C C . ILE A 1 198 ? 5.772 20.806 -15.029 1.00 32.19 198 ILE A C 1
ATOM 1556 O O . ILE A 1 198 ? 6.200 20.159 -16.016 1.00 32.19 198 ILE A O 1
#

Secondary structure (DSSP, 8-state):
-TTT-----HHHHHHHHHH-SS--HHHHHHHHHHHHHHHHHHHHHHTT-----HHHHHHHHHHTHHHHHHHHTT-S--HHHHHHHHHHHTT-HHHHHHHHTSHHHHHHHHGGGHHHHHHHHHHHHHHHHHHHHHHHTTT-HHHHHH-HHHHIIIIIHHHHHHHHHHHHHT--HHHHHHHHHHHHHHHHHHS-------

Foldseek 3Di:
DVPPPDDFDPVLVVVLCVVPVDCDVVSVVVSVLVRLLVVLVVVCVVVPFDDDPPVCVLVLLVVCVVVLVCVLVVVDDFPLVVVLVVCVVVVNLVVLLVCLPDQLLLLLLQFLQGPVLSVVQLVSCCVVCVVVLVVCCVPPPSCVVNNDSSCCSRTSSSVSSLVVQCVRVVHDSVVSNVNSRVRSSSSNSNNPPPDPDD

Radius of gyration: 19.17 Å; chains: 1; bounding box: 45×37×53 Å